Protein AF-0000000086061969 (afdb_homodimer)

Sequence (226 aa):
MDDIDAPEVGIDTRVTENRTVIDVTGTRDVAVIVRSDDGERIYLPPESFDEPLDDSPYASPYTSPYSGEEPRDGDGTPYRGAVETTRGVIETADGFRIRHPEPVAQIDVYRENMDDIDAPEVGIDTRVTENRTVIDVTGTRDVAVIVRSDDGERIYLPPESFDEPLDDSPYASPYTSPYSGEEPRDGDGTPYRGAVETTRGVIETADGFRIRHPEPVAQIDVYREN

InterPro domains:
  IPR055932 Protein of unknown function DUF7510 [PF24350] (9-111)

Secondary structure (DSSP, 8-state):
--------EEEEEEE-SS-EEEEEES-S-EEEEEEETTEEEEE------------------------------------------TTSEEEETTEEEEEESS--SEEEEEE--/--------EEEEEEE-SS-EEEEEES-S-EEEEEEETTEEEEE---------------------S--------------------TTSEEEETTEEEEEESS--SEEEEEE--

Radius of gyration: 27.34 Å; Cα contacts (8 Å, |Δi|>4): 390; chains: 2; bounding box: 48×105×60 Å

Foldseek 3Di:
DPPPPPQDWDWDWDFDAFKIKIDIFSDQQKKKWFQDPVGIAIDGGDPPCPVPPPPPVPPPPPPPPPPDDDDDDPPPVPCVPQCCPPRQWGADPGYIMGMGGHGTPDMDMDGDD/DPPPPPQDWDWDWDFDAWKIKIDIFSDQQKKKWFQDPVGIAIDGGDPPCPVPPPPPVPPPCPPDPDPDDDPPDPPPPPCVPQCCPPRQWGADPGYIMGMGGHGTDDMDMDGDD

pLDDT: mean 70.36, std 26.45, range [26.16, 97.06]

Structure (mmCIF, N/CA/C/O backbone):
data_AF-0000000086061969-model_v1
#
loop_
_entity.id
_entity.type
_entity.pdbx_description
1 polymer 'Uncharacterized protein'
#
loop_
_atom_site.group_PDB
_atom_site.id
_atom_site.type_symbol
_atom_site.label_atom_id
_atom_site.label_alt_id
_atom_site.label_comp_id
_atom_site.label_asym_id
_atom_site.label_entity_id
_atom_site.label_seq_id
_atom_site.pdbx_PDB_ins_code
_atom_site.Cartn_x
_atom_site.Cartn_y
_atom_site.Cartn_z
_atom_site.occupancy
_atom_site.B_iso_or_equiv
_atom_site.auth_seq_id
_atom_site.auth_comp_id
_atom_site.auth_asym_id
_atom_site.auth_atom_id
_atom_site.pdbx_PDB_model_num
ATOM 1 N N . MET A 1 1 ? -10.656 -8.289 28.188 1 26.16 1 MET A N 1
ATOM 2 C CA . MET A 1 1 ? -11.359 -8.094 26.922 1 26.16 1 MET A CA 1
ATOM 3 C C . MET A 1 1 ? -10.422 -8.32 25.75 1 26.16 1 MET A C 1
ATOM 5 O O . MET A 1 1 ? -9.383 -7.664 25.641 1 26.16 1 MET A O 1
ATOM 9 N N 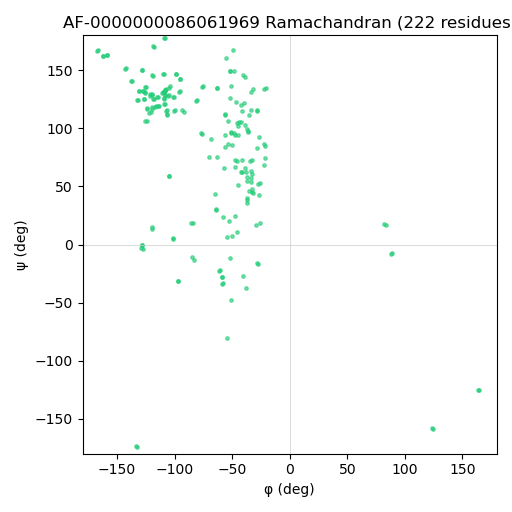. ASP A 1 2 ? -10.109 -9.477 25.359 1 34.44 2 ASP A N 1
ATOM 10 C CA . ASP A 1 2 ? -9.289 -10.055 24.297 1 34.44 2 ASP A CA 1
ATOM 11 C C . ASP A 1 2 ? -9.508 -9.312 22.969 1 34.44 2 ASP A C 1
ATOM 13 O O . ASP A 1 2 ? -10.625 -9.266 22.453 1 34.44 2 ASP A O 1
ATOM 17 N N . ASP A 1 3 ? -9.219 -8.07 22.828 1 39.09 3 ASP A N 1
ATOM 18 C CA . ASP A 1 3 ? -9.594 -7.164 21.75 1 39.09 3 ASP A CA 1
ATOM 19 C C . ASP A 1 3 ? -9.648 -7.898 20.406 1 39.09 3 ASP A C 1
ATOM 21 O O . ASP A 1 3 ? -8.625 -8.375 19.906 1 39.09 3 ASP A O 1
ATOM 25 N N . ILE A 1 4 ? -10.594 -8.758 20.078 1 42.56 4 ILE A N 1
ATOM 26 C CA . ILE A 1 4 ? -11.023 -9.422 18.859 1 42.56 4 ILE A CA 1
ATOM 27 C C . ILE A 1 4 ? -10.547 -8.617 17.641 1 42.56 4 ILE A C 1
ATOM 29 O O . ILE A 1 4 ? -11 -7.5 17.406 1 42.56 4 ILE A O 1
ATOM 33 N N . ASP A 1 5 ? -9.32 -8.562 17.375 1 49.44 5 ASP A N 1
ATOM 34 C CA . ASP A 1 5 ? -8.539 -7.898 16.328 1 49.44 5 ASP A CA 1
ATOM 35 C C . ASP A 1 5 ? -9.266 -7.941 14.984 1 49.44 5 ASP A C 1
ATOM 37 O O . ASP A 1 5 ? -9.539 -9.016 14.453 1 49.44 5 ASP A O 1
ATOM 41 N N . ALA A 1 6 ? -10.344 -7.359 14.945 1 55.94 6 ALA A N 1
ATOM 42 C CA . ALA A 1 6 ? -11.07 -7.293 13.68 1 55.94 6 ALA A CA 1
ATOM 43 C C . ALA A 1 6 ? -10.133 -7.539 12.5 1 55.94 6 ALA A C 1
ATOM 45 O O . ALA A 1 6 ? -8.938 -7.27 12.578 1 55.94 6 ALA A O 1
ATOM 46 N N . PRO A 1 7 ? -10.742 -8.438 11.617 1 63.06 7 PRO A N 1
ATOM 47 C CA . PRO A 1 7 ? -9.922 -8.805 10.461 1 63.06 7 PRO A CA 1
ATOM 48 C C . PRO A 1 7 ? -9.266 -7.602 9.797 1 63.06 7 PRO A C 1
ATOM 50 O O . PRO A 1 7 ? -9.93 -6.59 9.547 1 63.06 7 PRO A O 1
ATOM 53 N N . GLU A 1 8 ? -8.008 -7.488 10.047 1 89.31 8 GLU A N 1
ATOM 54 C CA . GLU A 1 8 ? -7.195 -6.41 9.492 1 89.31 8 GLU A CA 1
ATOM 55 C C . GLU A 1 8 ? -6.527 -6.84 8.188 1 89.31 8 GLU A C 1
ATOM 57 O O . GLU A 1 8 ? -6.117 -7.992 8.047 1 89.31 8 GLU A O 1
ATOM 62 N N . VAL A 1 9 ? -6.922 -6.176 7.172 1 93.69 9 VAL A N 1
ATOM 63 C CA . VAL A 1 9 ? -6.195 -6.375 5.922 1 93.69 9 VAL A CA 1
ATOM 64 C C . VAL A 1 9 ? -4.918 -5.539 5.926 1 93.69 9 VAL A C 1
ATOM 66 O O . VAL A 1 9 ? -4.945 -4.355 6.262 1 93.69 9 VAL A O 1
ATOM 69 N N . GLY A 1 10 ? -3.836 -6.18 5.734 1 95.69 10 GLY A N 1
ATOM 70 C CA . GLY A 1 10 ? -2.549 -5.508 5.633 1 95.69 10 GLY A CA 1
ATOM 71 C C . GLY A 1 10 ? -1.988 -5.508 4.223 1 95.69 10 GLY A C 1
ATOM 72 O O . GLY A 1 10 ? -2.055 -6.52 3.521 1 95.69 10 GLY A O 1
ATOM 73 N N . ILE A 1 11 ? -1.519 -4.398 3.703 1 96.69 11 ILE A N 1
ATOM 74 C CA . ILE A 1 11 ? -0.802 -4.266 2.439 1 96.69 11 ILE A CA 1
ATOM 75 C C . ILE A 1 11 ? 0.545 -3.588 2.678 1 96.69 11 ILE A C 1
ATOM 77 O O . ILE A 1 11 ? 0.603 -2.385 2.945 1 96.69 11 ILE A O 1
ATOM 81 N N . ASP A 1 12 ? 1.65 -4.328 2.619 1 95.06 12 ASP A N 1
ATOM 82 C CA . ASP A 1 12 ? 3.008 -3.83 2.818 1 95.06 12 ASP A CA 1
ATOM 83 C C . ASP A 1 12 ? 3.768 -3.76 1.495 1 95.06 12 ASP A C 1
ATOM 85 O O . ASP A 1 12 ? 4.02 -4.789 0.863 1 95.06 12 ASP A O 1
ATOM 89 N N . THR A 1 13 ? 4.066 -2.637 1.046 1 96.88 13 THR A N 1
ATOM 90 C CA . THR A 1 13 ? 4.766 -2.424 -0.217 1 96.88 13 THR A CA 1
ATOM 91 C C . THR A 1 13 ? 6.184 -1.915 0.028 1 96.88 13 THR A C 1
ATOM 93 O O . THR A 1 13 ? 6.387 -0.986 0.812 1 96.88 13 THR A O 1
ATOM 96 N N . ARG A 1 14 ? 7.129 -2.475 -0.577 1 95.38 14 ARG A N 1
ATOM 97 C CA . ARG A 1 14 ? 8.523 -2.057 -0.554 1 95.38 14 ARG A CA 1
ATOM 98 C C . ARG A 1 14 ? 9.047 -1.807 -1.966 1 95.38 14 ARG A C 1
ATOM 100 O O . ARG A 1 14 ? 9.031 -2.709 -2.807 1 95.38 14 ARG A O 1
ATOM 107 N N . VAL A 1 15 ? 9.414 -0.568 -2.203 1 95.62 15 VAL A N 1
ATOM 108 C CA . VAL A 1 15 ? 9.961 -0.196 -3.504 1 95.62 15 VAL A CA 1
ATOM 109 C C . VAL A 1 15 ? 11.461 0.043 -3.389 1 95.62 15 VAL A C 1
ATOM 111 O O . VAL A 1 15 ? 11.898 0.922 -2.645 1 95.62 15 VAL A O 1
ATOM 114 N N . THR A 1 16 ? 12.219 -0.712 -4.012 1 93.12 16 THR A N 1
ATOM 115 C CA . THR A 1 16 ? 13.656 -0.523 -4.117 1 93.12 16 THR A CA 1
ATOM 116 C C . THR A 1 16 ? 14.047 -0.102 -5.531 1 93.12 16 THR A C 1
ATOM 118 O O . THR A 1 16 ? 13.18 0.073 -6.395 1 93.12 16 THR A O 1
ATOM 121 N N . GLU A 1 17 ? 15.297 0.133 -5.719 1 90.56 17 GLU A N 1
ATOM 122 C CA . GLU A 1 17 ? 15.805 0.586 -7.008 1 90.56 17 GLU A CA 1
ATOM 123 C C . GLU A 1 17 ? 15.531 -0.444 -8.102 1 90.56 17 GLU A C 1
ATOM 125 O O . GLU A 1 17 ? 15.312 -0.084 -9.258 1 90.56 17 GLU A O 1
ATOM 130 N N . ASN A 1 18 ? 15.367 -1.593 -7.719 1 90.75 18 ASN A N 1
ATOM 131 C CA . ASN A 1 18 ? 15.336 -2.598 -8.773 1 90.75 18 ASN A CA 1
ATOM 132 C C . ASN A 1 18 ? 14.094 -3.479 -8.68 1 90.75 18 ASN A C 1
ATOM 134 O O . ASN A 1 18 ? 13.898 -4.383 -9.492 1 90.75 18 ASN A O 1
ATOM 138 N N . ARG A 1 19 ? 13.305 -3.258 -7.648 1 93.31 19 ARG A N 1
ATOM 139 C CA . ARG A 1 19 ? 12.125 -4.109 -7.543 1 93.31 19 ARG A CA 1
ATOM 140 C C . ARG A 1 19 ? 11.094 -3.502 -6.602 1 93.31 19 ARG A C 1
ATOM 142 O O . ARG A 1 19 ? 11.406 -2.613 -5.809 1 93.31 19 ARG A O 1
ATOM 149 N N . THR A 1 20 ? 9.945 -3.994 -6.746 1 94.25 20 THR A N 1
ATOM 150 C CA . THR A 1 20 ? 8.836 -3.709 -5.84 1 94.25 20 THR A CA 1
ATOM 151 C C . THR A 1 20 ? 8.234 -5.004 -5.297 1 94.25 20 THR A C 1
ATOM 153 O O . THR A 1 20 ? 7.969 -5.938 -6.059 1 94.25 20 THR A O 1
ATOM 156 N N . VAL A 1 21 ? 8.07 -5.059 -3.986 1 96.12 21 VAL A N 1
ATOM 157 C CA . VAL A 1 21 ? 7.414 -6.195 -3.35 1 96.12 21 VAL A CA 1
ATOM 158 C C . VAL A 1 21 ? 6.172 -5.723 -2.6 1 96.12 21 VAL A C 1
ATOM 160 O O . VAL A 1 21 ? 6.23 -4.762 -1.831 1 96.12 21 VAL A O 1
ATOM 163 N N . ILE A 1 22 ? 5.051 -6.391 -2.852 1 96 22 ILE A N 1
ATOM 164 C CA . ILE A 1 22 ? 3.783 -6.082 -2.197 1 96 22 ILE A CA 1
ATOM 165 C C . ILE A 1 22 ? 3.268 -7.32 -1.465 1 96 22 ILE A C 1
ATOM 167 O O . ILE A 1 22 ? 2.963 -8.336 -2.09 1 96 22 ILE A O 1
ATOM 171 N N . ASP A 1 23 ? 3.227 -7.273 -0.155 1 95.25 23 ASP A N 1
ATOM 172 C CA . ASP A 1 23 ? 2.676 -8.344 0.667 1 95.25 23 ASP A CA 1
ATOM 173 C C . ASP A 1 23 ? 1.253 -8.016 1.116 1 95.25 23 ASP A C 1
ATOM 175 O O . ASP A 1 23 ? 1.029 -7.023 1.813 1 95.25 23 ASP A O 1
ATOM 179 N N . VAL A 1 24 ? 0.332 -8.766 0.693 1 94.56 24 VAL A N 1
ATOM 180 C CA . VAL A 1 24 ? -1.062 -8.625 1.101 1 94.56 24 VAL A CA 1
ATOM 181 C C . VAL A 1 24 ? -1.401 -9.68 2.15 1 94.56 24 VAL A C 1
ATOM 183 O O . VAL A 1 24 ? -1.163 -10.875 1.942 1 94.56 24 VAL A O 1
ATOM 186 N N . THR A 1 25 ? -1.93 -9.266 3.283 1 94.06 25 THR A N 1
ATOM 187 C CA . THR A 1 25 ? -2.295 -10.164 4.371 1 94.06 25 THR A CA 1
ATOM 188 C C . THR A 1 25 ? -3.736 -9.922 4.812 1 94.06 25 THR A C 1
ATOM 190 O O . THR A 1 25 ? -4.25 -8.812 4.688 1 94.06 25 THR A O 1
ATOM 193 N N . GLY A 1 26 ? -4.422 -10.961 5.316 1 92.31 26 GLY A N 1
ATOM 194 C CA . GLY A 1 26 ? -5.77 -10.852 5.848 1 92.31 26 GLY A CA 1
ATOM 195 C C . GLY A 1 26 ? -6.844 -11.039 4.793 1 92.31 26 GLY A C 1
ATOM 196 O O . GLY A 1 26 ? -8.039 -11.008 5.102 1 92.31 26 GLY A O 1
ATOM 197 N N . THR A 1 27 ? -6.371 -11.117 3.541 1 89.12 27 THR A N 1
ATOM 198 C CA . THR A 1 27 ? -7.277 -11.344 2.422 1 89.12 27 THR A CA 1
ATOM 199 C C . THR A 1 27 ? -6.52 -11.898 1.218 1 89.12 27 THR A C 1
ATOM 201 O O . THR A 1 27 ? -5.293 -11.781 1.143 1 89.12 27 THR A O 1
ATOM 204 N N . ARG A 1 28 ? -7.23 -12.438 0.31 1 87.75 28 ARG A N 1
ATOM 205 C CA . ARG A 1 28 ? -6.656 -12.906 -0.945 1 87.75 28 ARG A CA 1
ATOM 206 C C . ARG A 1 28 ? -7.418 -12.352 -2.143 1 87.75 28 ARG A C 1
ATOM 208 O O . ARG A 1 28 ? -7.051 -12.602 -3.291 1 87.75 28 ARG A O 1
ATOM 215 N N . ASP A 1 29 ? -8.406 -11.602 -1.804 1 87.5 29 ASP A N 1
ATOM 216 C CA . ASP A 1 29 ? -9.297 -11.109 -2.852 1 87.5 29 ASP A CA 1
ATOM 217 C C . ASP A 1 29 ? -9.039 -9.625 -3.135 1 87.5 29 ASP A C 1
ATOM 219 O O . ASP A 1 29 ? -9.93 -8.789 -2.947 1 87.5 29 ASP A O 1
ATOM 223 N N . VAL A 1 30 ? -7.816 -9.359 -3.516 1 91.19 30 VAL A N 1
ATOM 224 C CA . VAL A 1 30 ? -7.41 -8 -3.861 1 91.19 30 VAL A CA 1
ATOM 225 C C . VAL A 1 30 ? -6.68 -8.008 -5.203 1 91.19 30 VAL A C 1
ATOM 227 O O . VAL A 1 30 ? -5.84 -8.875 -5.457 1 91.19 30 VAL A O 1
ATOM 230 N N . ALA A 1 31 ? -7.098 -7.105 -6.035 1 93.94 31 ALA A N 1
ATOM 231 C CA . ALA A 1 31 ? -6.352 -6.859 -7.266 1 93.94 31 ALA A CA 1
ATOM 232 C C . ALA A 1 31 ? -5.379 -5.695 -7.098 1 93.94 31 ALA A C 1
ATOM 234 O O . ALA A 1 31 ? -5.699 -4.703 -6.441 1 93.94 31 ALA A O 1
ATOM 235 N N . VAL A 1 32 ? -4.223 -5.852 -7.711 1 95.25 32 VAL A N 1
ATOM 236 C CA . VAL A 1 32 ? -3.203 -4.812 -7.629 1 95.25 32 VAL A CA 1
ATOM 237 C C . VAL A 1 32 ? -2.75 -4.418 -9.031 1 95.25 32 VAL A C 1
ATOM 239 O O . VAL A 1 32 ? -2.406 -5.277 -9.844 1 95.25 32 VAL A O 1
ATOM 242 N N . ILE A 1 33 ? -2.82 -3.129 -9.359 1 94.94 33 ILE A N 1
ATOM 243 C CA . ILE A 1 33 ? -2.301 -2.57 -10.602 1 94.94 33 ILE A CA 1
ATOM 244 C C . ILE A 1 33 ? -1.07 -1.716 -10.312 1 94.94 33 ILE A C 1
ATOM 246 O O . ILE A 1 33 ? -1.106 -0.84 -9.438 1 94.94 33 ILE A O 1
ATOM 250 N N . VAL A 1 34 ? 0.043 -2.02 -10.984 1 95.56 34 VAL A N 1
ATOM 251 C CA . VAL A 1 34 ? 1.25 -1.22 -10.805 1 95.56 34 VAL A CA 1
ATOM 252 C C . VAL A 1 34 ? 1.657 -0.588 -12.133 1 95.56 34 VAL A C 1
ATOM 254 O O . VAL A 1 34 ? 1.465 -1.186 -13.195 1 95.56 34 VAL A O 1
ATOM 257 N N . ARG A 1 35 ? 2.186 0.607 -12.039 1 95.94 35 ARG A N 1
ATOM 258 C CA . ARG A 1 35 ? 2.779 1.295 -13.18 1 95.94 35 ARG A CA 1
ATOM 259 C C . ARG A 1 35 ? 4.266 1.559 -12.945 1 95.94 35 ARG A C 1
ATOM 261 O O . ARG A 1 35 ? 4.656 2.055 -11.891 1 95.94 35 ARG A O 1
ATOM 268 N N . SER A 1 36 ? 5.02 1.121 -13.836 1 94.19 36 SER A N 1
ATOM 269 C CA . SER A 1 36 ? 6.461 1.333 -13.836 1 94.19 36 SER A CA 1
ATOM 270 C C . SER A 1 36 ? 6.957 1.788 -15.203 1 94.19 36 SER A C 1
ATOM 272 O O . SER A 1 36 ? 6.156 2.143 -16.078 1 94.19 36 SER A O 1
ATOM 274 N N . ASP A 1 37 ? 8.266 1.892 -15.375 1 93.44 37 ASP A N 1
ATOM 275 C CA . ASP A 1 37 ? 8.852 2.326 -16.641 1 93.44 37 ASP A CA 1
ATOM 276 C C . ASP A 1 37 ? 8.445 1.395 -17.781 1 93.44 37 ASP A C 1
ATOM 278 O O . ASP A 1 37 ? 8.281 1.836 -18.922 1 93.44 37 ASP A O 1
ATOM 282 N N . ASP A 1 38 ? 8.188 0.227 -17.469 1 91.44 38 ASP A N 1
ATOM 283 C CA . ASP A 1 38 ? 7.859 -0.782 -18.484 1 91.44 38 ASP A CA 1
ATOM 284 C C . ASP A 1 38 ? 6.375 -0.732 -18.844 1 91.44 38 ASP A C 1
ATOM 286 O O . ASP A 1 38 ? 5.938 -1.415 -19.766 1 91.44 38 ASP A O 1
ATOM 290 N N . GLY A 1 39 ? 5.566 -0.02 -18.109 1 94 39 GLY A N 1
ATOM 291 C CA . GLY A 1 39 ? 4.141 0.095 -18.375 1 94 39 GLY A CA 1
ATOM 292 C C . GLY A 1 39 ? 3.281 -0.322 -17.188 1 94 39 GLY A C 1
ATOM 293 O O . GLY A 1 39 ? 3.742 -0.311 -16.047 1 94 39 GLY A O 1
ATOM 294 N N . GLU A 1 40 ? 2.062 -0.649 -17.594 1 93.88 40 GLU A N 1
ATOM 295 C CA . GLU A 1 40 ? 1.082 -1.035 -16.594 1 93.88 40 GLU A CA 1
ATOM 296 C C . GLU A 1 40 ? 1.009 -2.553 -16.438 1 93.88 40 GLU A C 1
ATOM 298 O O . GLU A 1 40 ? 0.98 -3.275 -17.438 1 93.88 40 GLU A O 1
ATOM 303 N N . ARG A 1 41 ? 1.056 -3.08 -15.219 1 94.06 41 ARG A N 1
ATOM 304 C CA . ARG A 1 41 ? 0.897 -4.504 -14.938 1 94.06 41 ARG A CA 1
ATOM 305 C C . ARG A 1 41 ? -0.212 -4.746 -13.922 1 94.06 41 ARG A C 1
ATOM 307 O O . ARG A 1 41 ? -0.322 -4.016 -12.93 1 94.06 41 ARG A O 1
ATOM 314 N N . ILE A 1 42 ? -1.058 -5.762 -14.234 1 93.69 42 ILE A N 1
ATOM 315 C CA . ILE A 1 42 ? -2.164 -6.102 -13.352 1 93.69 42 ILE A CA 1
ATOM 316 C C . ILE A 1 42 ? -1.879 -7.434 -12.656 1 93.69 42 ILE A C 1
ATOM 318 O O . ILE A 1 42 ? -1.647 -8.445 -13.32 1 93.69 42 ILE A O 1
ATOM 322 N N . TYR A 1 43 ? -1.844 -7.422 -11.367 1 93.25 43 TYR A N 1
ATOM 323 C CA . TYR A 1 43 ? -1.687 -8.633 -10.57 1 93.25 43 TYR A CA 1
ATOM 324 C C . TYR A 1 43 ? -3.006 -9.031 -9.914 1 93.25 43 TYR A C 1
ATOM 326 O O . TYR A 1 43 ? -3.619 -8.234 -9.203 1 93.25 43 TYR A O 1
ATOM 334 N N . LEU A 1 44 ? -3.422 -10.273 -10.102 1 89.62 44 LEU A N 1
ATOM 335 C CA . LEU A 1 44 ? -4.668 -10.812 -9.57 1 89.62 44 LEU A CA 1
ATOM 336 C C . LEU A 1 44 ? -4.395 -11.805 -8.445 1 89.62 44 LEU A C 1
ATOM 338 O O . LEU A 1 44 ? -3.326 -12.414 -8.398 1 89.62 44 LEU A O 1
ATOM 342 N N . PRO A 1 45 ? -5.344 -11.805 -7.477 1 85.81 45 PRO A N 1
ATOM 343 C CA . PRO A 1 45 ? -5.164 -12.797 -6.414 1 85.81 45 PRO A CA 1
ATOM 344 C C . PRO A 1 45 ? -4.969 -14.211 -6.961 1 85.81 45 PRO A C 1
ATOM 346 O O . PRO A 1 45 ? -5.398 -14.516 -8.078 1 85.81 45 PRO A O 1
ATOM 349 N N . PRO A 1 46 ? -4.254 -14.906 -6.223 1 79.94 46 PRO A N 1
ATOM 350 C CA . PRO A 1 46 ? -4.055 -16.297 -6.664 1 79.94 46 PRO A CA 1
ATOM 351 C C . PRO A 1 46 ? -5.371 -17.047 -6.855 1 79.94 46 PRO A C 1
ATOM 353 O O . PRO A 1 46 ? -6.348 -16.781 -6.148 1 79.94 46 PRO A O 1
ATOM 356 N N . GLU A 1 47 ? -5.715 -17.391 -8.047 1 65.75 47 GLU A N 1
ATOM 357 C CA . GLU A 1 47 ? -6.945 -18.125 -8.336 1 65.75 47 GLU A CA 1
ATOM 358 C C . GLU A 1 47 ? -7.172 -19.234 -7.324 1 65.75 47 GLU A C 1
ATOM 360 O O . GLU A 1 47 ? -6.219 -19.859 -6.848 1 65.75 47 GLU A O 1
ATOM 365 N N . SER A 1 48 ? -8.164 -18.922 -6.418 1 53.66 48 SER A N 1
ATOM 366 C CA . SER A 1 48 ? -8.555 -20.188 -5.793 1 53.66 48 SER A CA 1
ATOM 367 C C . SER A 1 48 ? -8.773 -21.266 -6.84 1 53.66 48 SER A C 1
ATOM 369 O O . SER A 1 48 ? -9.609 -21.125 -7.73 1 53.66 48 SER A O 1
ATOM 371 N N . PHE A 1 49 ? -7.898 -21.75 -7.391 1 47.44 49 PHE A N 1
ATOM 372 C CA . PHE A 1 49 ? -8.164 -22.875 -8.281 1 47.44 49 PHE A CA 1
ATOM 373 C C . PHE A 1 49 ? -9.266 -23.766 -7.715 1 47.44 49 PHE A C 1
ATOM 375 O O . PHE A 1 49 ? -9.008 -24.641 -6.891 1 47.44 49 PHE A O 1
ATOM 382 N N . ASP A 1 50 ? -10.352 -23.047 -7.113 1 45.25 50 ASP A N 1
ATOM 383 C CA . ASP A 1 50 ? -11.359 -24.094 -6.934 1 45.25 50 ASP A CA 1
ATOM 384 C C . ASP A 1 50 ? -11.648 -24.812 -8.25 1 45.25 50 ASP A C 1
ATOM 386 O O . ASP A 1 50 ? -12.711 -24.641 -8.844 1 45.25 50 ASP A O 1
ATOM 390 N N . GLU A 1 51 ? -10.961 -24.547 -9.227 1 43.06 51 GLU A N 1
ATOM 391 C CA . GLU A 1 51 ? -11.492 -25.391 -10.297 1 43.06 51 GLU A CA 1
ATOM 392 C C . GLU A 1 51 ? -11.68 -26.828 -9.836 1 43.06 51 GLU A C 1
ATOM 394 O O . GLU A 1 51 ? -10.734 -27.453 -9.344 1 43.06 51 GLU A O 1
ATOM 399 N N . PRO A 1 52 ? -12.883 -27.125 -9.398 1 39.84 52 PRO A N 1
ATOM 400 C CA . PRO A 1 52 ? -13.102 -28.578 -9.367 1 39.84 52 PRO A CA 1
ATOM 401 C C . PRO A 1 52 ? -12.445 -29.297 -10.547 1 39.84 52 PRO A C 1
ATOM 403 O O . PRO A 1 52 ? -12.266 -28.703 -11.617 1 39.84 52 PRO A O 1
ATOM 406 N N . LEU A 1 53 ? -11.328 -29.859 -10.336 1 39.56 53 LEU A N 1
ATOM 407 C CA . LEU A 1 53 ? -10.984 -30.875 -11.336 1 39.56 53 LEU A CA 1
ATOM 408 C C . LEU A 1 53 ? -12.25 -31.484 -11.938 1 39.56 53 LEU A C 1
ATOM 410 O O . LEU A 1 53 ? -13 -32.188 -11.25 1 39.56 53 LEU A O 1
ATOM 414 N N . ASP A 1 54 ? -13.109 -30.688 -12.391 1 36.47 54 ASP A N 1
ATOM 415 C CA . ASP A 1 54 ? -14.094 -31.5 -13.125 1 36.47 54 ASP A CA 1
ATOM 416 C C . ASP A 1 54 ? -13.453 -32.781 -13.68 1 36.47 54 ASP A C 1
ATOM 418 O O . ASP A 1 54 ? -12.328 -32.719 -14.195 1 36.47 54 ASP A O 1
ATOM 422 N N . ASP A 1 55 ? -13.945 -33.875 -13.133 1 37.25 55 ASP A N 1
ATOM 423 C CA . ASP A 1 55 ? -13.906 -35.25 -13.648 1 37.25 55 ASP A CA 1
ATOM 424 C C . ASP A 1 55 ? -14.062 -35.281 -15.172 1 37.25 55 ASP A C 1
ATOM 426 O O . ASP A 1 55 ? -15.164 -35.062 -15.688 1 37.25 55 ASP A O 1
ATOM 430 N N . SER A 1 56 ? -13.531 -34.438 -15.844 1 37.72 56 SER A N 1
ATOM 431 C CA . SER A 1 56 ? -13.734 -34.938 -17.203 1 37.72 56 SER A CA 1
ATOM 432 C C . SER A 1 56 ? -13.633 -36.438 -17.266 1 37.72 56 SER A C 1
ATOM 434 O O . SER A 1 56 ? -12.641 -37.031 -16.828 1 37.72 56 SER A O 1
ATOM 436 N N . PRO A 1 57 ? -14.797 -37.094 -17.25 1 38 57 PRO A N 1
ATOM 437 C CA . PRO A 1 57 ? -15.078 -38.531 -17.516 1 38 57 PRO A CA 1
ATOM 438 C C . PRO A 1 57 ? -14.219 -39.094 -18.641 1 38 57 PRO A C 1
ATOM 440 O O . PRO A 1 57 ? -14.219 -40.312 -18.875 1 38 57 PRO A O 1
ATOM 443 N N . TYR A 1 58 ? -13.961 -38.25 -19.734 1 37.62 58 TYR A N 1
ATOM 444 C CA . TYR A 1 58 ? -13.617 -38.969 -20.969 1 37.62 58 TYR A CA 1
ATOM 445 C C . TYR A 1 58 ? -12.289 -39.719 -20.812 1 37.62 58 TYR A C 1
ATOM 447 O O . TYR A 1 58 ? -11.219 -39.094 -20.953 1 37.62 58 TYR A O 1
ATOM 455 N N . ALA A 1 59 ? -12.039 -40.438 -19.641 1 34.62 59 ALA A N 1
ATOM 456 C CA . ALA A 1 59 ? -11.102 -41.531 -19.594 1 34.62 59 ALA A CA 1
ATOM 457 C C . ALA A 1 59 ? -11.281 -42.469 -20.797 1 34.62 59 ALA A C 1
ATOM 459 O O . ALA A 1 59 ? -12.219 -43.25 -20.844 1 34.62 59 ALA A O 1
ATOM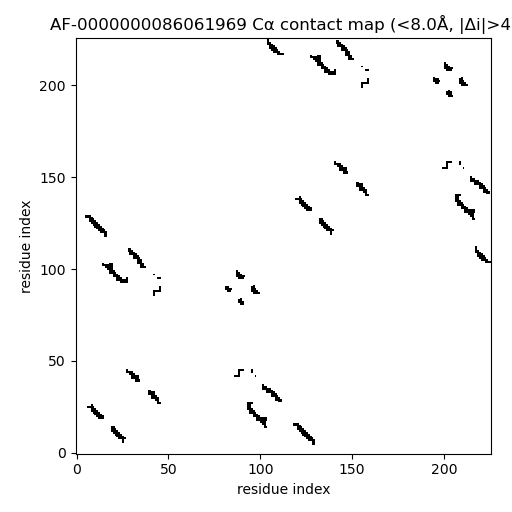 460 N N . SER A 1 60 ? -11.305 -42 -22.016 1 37.66 60 SER A N 1
ATOM 461 C CA . SER A 1 60 ? -11.367 -43.094 -22.984 1 37.66 60 SER A CA 1
ATOM 462 C C . SER A 1 60 ? -10.344 -44.188 -22.656 1 37.66 60 SER A C 1
ATOM 464 O O . SER A 1 60 ? -9.203 -43.875 -22.297 1 37.66 60 SER A O 1
ATOM 466 N N . PRO A 1 61 ? -10.773 -45.5 -22.453 1 36.5 61 PRO A N 1
ATOM 467 C CA . PRO A 1 61 ? -10.141 -46.781 -22.188 1 36.5 61 PRO A CA 1
ATOM 468 C C . PRO A 1 61 ? -9.031 -47.125 -23.188 1 36.5 61 PRO A C 1
ATOM 470 O O . PRO A 1 61 ? -8.539 -48.25 -23.219 1 36.5 61 PRO A O 1
ATOM 473 N N . TYR A 1 62 ? -8.875 -46.406 -24.297 1 36 62 TYR A N 1
ATOM 474 C CA . TYR A 1 62 ? -8.062 -47.188 -25.234 1 36 62 TYR A C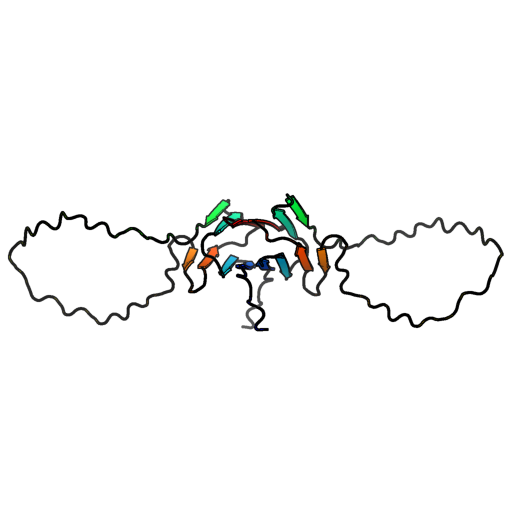A 1
ATOM 475 C C . TYR A 1 62 ? -6.668 -47.438 -24.672 1 36 62 TYR A C 1
ATOM 477 O O . TYR A 1 62 ? -5.891 -46.5 -24.484 1 36 62 TYR A O 1
ATOM 485 N N . THR A 1 63 ? -6.578 -48.438 -23.625 1 34.75 63 THR A N 1
ATOM 486 C CA . THR A 1 63 ? -5.461 -49.219 -23.078 1 34.75 63 THR A CA 1
ATOM 487 C C . THR A 1 63 ? -4.496 -49.625 -24.188 1 34.75 63 THR A C 1
ATOM 489 O O . THR A 1 63 ? -4.805 -50.5 -25 1 34.75 63 THR A O 1
ATOM 492 N N . SER A 1 64 ? -3.975 -48.656 -25 1 32.47 64 SER A N 1
ATOM 493 C CA . SER A 1 64 ? -2.947 -49.281 -25.828 1 32.47 64 SER A CA 1
ATOM 494 C C . SER A 1 64 ? -1.951 -50.062 -24.969 1 32.47 64 SER A C 1
ATOM 496 O O . SER A 1 64 ? -1.699 -49.719 -23.812 1 32.47 64 SER A O 1
ATOM 498 N N . PRO A 1 65 ? -1.515 -51.344 -25.359 1 34.56 65 PRO A N 1
ATOM 499 C CA . PRO A 1 65 ? -0.734 -52.438 -24.781 1 34.56 65 PRO A CA 1
ATOM 500 C C . PRO A 1 65 ? 0.602 -52 -24.203 1 34.56 65 PRO A C 1
ATOM 502 O O . PRO A 1 65 ? 1.224 -52.719 -23.422 1 34.56 65 PRO A O 1
ATOM 505 N N . TYR A 1 66 ? 1.372 -51.188 -24.984 1 34.28 66 TYR A N 1
ATOM 506 C CA . TYR A 1 66 ? 2.811 -51.375 -24.828 1 34.28 66 TYR A CA 1
ATOM 507 C C . TYR A 1 66 ? 3.273 -50.906 -23.453 1 34.28 66 TYR A C 1
ATOM 509 O O . TYR A 1 66 ? 3.006 -49.781 -23.031 1 34.28 66 TYR A O 1
ATOM 517 N N . SER A 1 67 ? 3.305 -51.812 -22.406 1 32.31 67 SER A N 1
ATOM 518 C CA . SER A 1 67 ? 3.691 -51.938 -21 1 32.31 67 SER A CA 1
ATOM 519 C C . SER A 1 67 ? 5.074 -51.344 -20.75 1 32.31 67 SER A C 1
ATOM 521 O O . SER A 1 67 ? 5.883 -51.938 -20.031 1 32.31 67 SER A O 1
ATOM 523 N N . GLY A 1 68 ? 5.672 -50.625 -21.656 1 30.48 68 GLY A N 1
ATOM 524 C CA . GLY A 1 68 ? 7.086 -50.562 -21.328 1 30.48 68 GLY A CA 1
ATOM 525 C C . GLY A 1 68 ? 7.352 -50.031 -19.922 1 30.48 68 GLY A C 1
ATOM 526 O O . GLY A 1 68 ? 6.453 -49.469 -19.281 1 30.48 68 GLY A O 1
ATOM 527 N N . GLU A 1 69 ? 8.617 -50.344 -19.391 1 34.72 69 GLU A N 1
ATOM 528 C CA . GLU A 1 69 ? 9.375 -50.25 -18.141 1 34.72 69 GLU A CA 1
ATOM 529 C C . GLU A 1 69 ? 9.336 -48.844 -17.578 1 34.72 69 GLU A C 1
ATOM 531 O O . GLU A 1 69 ? 9.672 -47.875 -18.281 1 34.72 69 GLU A O 1
ATOM 536 N N . GLU A 1 70 ? 8.422 -48.656 -16.656 1 38.53 70 GLU A N 1
ATOM 537 C CA . GLU A 1 70 ? 8.211 -47.406 -15.914 1 38.53 70 GLU A CA 1
ATOM 538 C C . GLU A 1 70 ? 9.523 -46.906 -15.305 1 38.53 70 GLU A C 1
ATOM 540 O O . GLU A 1 70 ? 10.234 -47.688 -14.648 1 38.53 70 GLU A O 1
ATOM 545 N N . PRO A 1 71 ? 10.188 -46 -15.984 1 35.44 71 PRO A N 1
ATOM 546 C CA . PRO A 1 71 ? 11.438 -45.531 -15.375 1 35.44 71 PRO A CA 1
ATOM 547 C C . PRO A 1 71 ? 11.32 -45.344 -13.867 1 35.44 71 PRO A C 1
ATOM 549 O O . PRO A 1 71 ? 10.219 -45.25 -13.336 1 35.44 71 PRO A O 1
ATOM 552 N N . ARG A 1 72 ? 12.422 -45.625 -13.164 1 32.53 72 ARG A N 1
ATOM 553 C CA . ARG A 1 72 ? 12.977 -45.594 -11.812 1 32.53 72 ARG A CA 1
ATOM 554 C C . ARG A 1 72 ? 12.523 -44.344 -11.07 1 32.53 72 ARG A C 1
ATOM 556 O O . ARG A 1 72 ? 12.156 -43.344 -11.703 1 32.53 72 ARG A O 1
ATOM 563 N N . ASP A 1 73 ? 12.273 -44.469 -9.695 1 35.5 73 ASP A N 1
ATOM 564 C CA . ASP A 1 73 ? 11.859 -43.812 -8.453 1 35.5 73 ASP A CA 1
ATOM 565 C C . ASP A 1 73 ? 12.578 -42.5 -8.25 1 35.5 73 ASP A C 1
ATOM 567 O O . ASP A 1 73 ? 13.523 -42.406 -7.457 1 35.5 73 ASP A O 1
ATOM 571 N N . GLY A 1 74 ? 13.062 -41.812 -9.117 1 30.86 74 GLY A N 1
ATOM 572 C CA . GLY A 1 74 ? 13.883 -40.719 -8.625 1 30.86 74 GLY A CA 1
ATOM 573 C C . GLY A 1 74 ? 13.164 -39.844 -7.617 1 30.86 74 GLY A C 1
ATOM 574 O O . GLY A 1 74 ? 11.961 -39.625 -7.73 1 30.86 74 GLY A O 1
ATOM 575 N N . ASP A 1 75 ? 13.484 -39.906 -6.262 1 36.84 75 ASP A N 1
ATOM 576 C CA . ASP A 1 75 ? 13.273 -39.094 -5.059 1 36.84 75 ASP A CA 1
ATOM 577 C C . ASP A 1 75 ? 13.094 -37.625 -5.406 1 36.84 75 ASP A C 1
ATOM 579 O O . ASP A 1 75 ? 14.055 -36.844 -5.363 1 36.84 75 ASP A O 1
ATOM 583 N N . GLY A 1 76 ? 12.828 -37.312 -6.422 1 35.69 76 GLY A N 1
ATOM 584 C CA . GLY A 1 76 ? 12.938 -35.906 -6.734 1 35.69 76 GLY A CA 1
ATOM 585 C C . GLY A 1 76 ? 12.125 -35.031 -5.805 1 35.69 76 GLY A C 1
ATOM 586 O O . GLY A 1 76 ? 10.945 -35.281 -5.551 1 35.69 76 GLY A O 1
ATOM 587 N N . THR A 1 77 ? 12.766 -34.719 -4.609 1 38.66 77 THR A N 1
ATOM 588 C CA . THR A 1 77 ? 12.305 -33.75 -3.604 1 38.66 77 THR A CA 1
ATOM 589 C C . THR A 1 77 ? 11.484 -32.656 -4.25 1 38.66 77 THR A C 1
ATOM 591 O O . THR A 1 77 ? 11.945 -31.984 -5.184 1 38.66 77 THR A O 1
ATOM 594 N N . PRO A 1 78 ? 10.273 -32.812 -4.496 1 37.47 78 PRO A N 1
ATOM 595 C CA . PRO A 1 78 ? 9.508 -31.734 -5.105 1 37.47 78 PRO A CA 1
ATOM 596 C C . PRO A 1 78 ? 9.773 -30.391 -4.453 1 37.47 78 PRO A C 1
ATOM 598 O O . PRO A 1 78 ? 9.641 -30.25 -3.232 1 37.47 78 PRO A O 1
ATOM 601 N N . TYR A 1 79 ? 10.922 -29.75 -4.621 1 36.56 79 TYR A N 1
ATOM 602 C CA . TYR A 1 79 ? 11.125 -28.359 -4.219 1 36.56 79 TYR A CA 1
ATOM 603 C C . TYR A 1 79 ? 9.836 -27.562 -4.367 1 36.56 79 TYR A C 1
ATOM 605 O O . TYR A 1 79 ? 9.461 -27.188 -5.48 1 36.56 79 TYR A O 1
ATOM 613 N N . ARG A 1 80 ? 8.734 -28.016 -3.902 1 35.03 80 ARG A N 1
ATOM 614 C CA . ARG A 1 80 ? 7.52 -27.203 -3.852 1 35.03 80 ARG A CA 1
ATOM 615 C C . ARG A 1 80 ? 7.848 -25.734 -3.633 1 35.03 80 ARG A C 1
ATOM 617 O O . ARG A 1 80 ? 8.047 -25.297 -2.496 1 35.03 80 ARG A O 1
ATOM 624 N N . GLY A 1 81 ? 8.75 -25.219 -4.262 1 36.09 81 GLY A N 1
ATOM 625 C CA . GLY A 1 81 ? 9.109 -23.812 -4.203 1 36.09 81 GLY A CA 1
ATOM 626 C C . GLY A 1 81 ? 7.906 -22.891 -4.141 1 36.09 81 GLY A C 1
ATOM 627 O O . GLY A 1 81 ? 6.797 -23.281 -4.512 1 36.09 81 GLY A O 1
ATOM 628 N N . ALA A 1 82 ? 7.738 -22.047 -3.131 1 40.28 82 ALA A N 1
ATOM 629 C CA . ALA A 1 82 ? 6.77 -20.969 -3.205 1 40.28 82 ALA A CA 1
ATOM 630 C C . ALA A 1 82 ? 6.445 -20.625 -4.656 1 40.28 82 ALA A C 1
ATOM 632 O O . ALA A 1 82 ? 7.348 -20.406 -5.469 1 40.28 82 ALA A O 1
ATOM 633 N N . VAL A 1 83 ? 5.535 -21.219 -5.359 1 39.62 83 VAL A N 1
ATOM 634 C CA . VAL A 1 83 ? 5.086 -20.969 -6.727 1 39.62 83 VAL A CA 1
ATOM 635 C C . VAL A 1 83 ? 5.172 -19.484 -7.047 1 39.62 83 VAL A C 1
ATOM 637 O O . VAL A 1 83 ? 4.41 -18.672 -6.5 1 39.62 83 VAL A O 1
ATOM 640 N N . GLU A 1 84 ? 6.191 -18.781 -6.918 1 45.75 84 GLU A N 1
ATOM 641 C CA . GLU A 1 84 ? 6.32 -17.547 -7.699 1 45.75 84 GLU A CA 1
ATOM 642 C C . GLU A 1 84 ? 5.641 -17.688 -9.062 1 45.75 84 GLU A C 1
ATOM 644 O O . GLU A 1 84 ? 6.105 -18.438 -9.914 1 45.75 84 GLU A O 1
ATOM 649 N N . THR A 1 85 ? 4.293 -17.953 -9.133 1 49.09 85 THR A N 1
ATOM 650 C CA . THR A 1 85 ? 3.625 -18.016 -10.43 1 49.09 85 THR A CA 1
ATOM 651 C C . THR A 1 85 ? 4.293 -17.062 -11.422 1 49.09 85 THR A C 1
ATOM 653 O O . THR A 1 85 ? 4.98 -16.125 -11.023 1 49.09 85 THR A O 1
ATOM 656 N N . THR A 1 86 ? 4.582 -17.469 -12.656 1 57.59 86 THR A N 1
ATOM 657 C CA . THR A 1 86 ? 5.051 -16.688 -13.805 1 57.59 86 THR A CA 1
ATOM 658 C C . THR A 1 86 ? 4.578 -15.242 -13.703 1 57.59 86 THR A C 1
ATOM 660 O O . THR A 1 86 ? 5.262 -14.328 -14.172 1 57.59 86 THR A O 1
ATOM 663 N N . ARG A 1 87 ? 3.561 -14.93 -12.836 1 76.12 87 ARG A N 1
ATOM 664 C CA . ARG A 1 87 ? 3.021 -13.578 -12.883 1 76.12 87 ARG A CA 1
ATOM 665 C C . ARG A 1 87 ? 3.578 -12.727 -11.734 1 76.12 87 ARG A C 1
ATOM 667 O O . ARG A 1 87 ? 3.42 -11.508 -11.727 1 76.12 87 ARG A O 1
ATOM 674 N N . GLY A 1 88 ? 4.535 -13.281 -10.914 1 88.81 88 GLY A N 1
ATOM 675 C CA . GLY A 1 88 ? 5.129 -12.547 -9.812 1 88.81 88 GLY A CA 1
ATOM 676 C C . GLY A 1 88 ? 4.273 -12.555 -8.555 1 88.81 88 GLY A C 1
ATOM 677 O O . GLY A 1 88 ? 4.402 -11.672 -7.707 1 88.81 88 GLY A O 1
ATOM 678 N N . VAL A 1 89 ? 3.246 -13.555 -8.469 1 91.5 89 VAL A N 1
ATOM 679 C CA . VAL A 1 89 ? 2.359 -13.656 -7.32 1 91.5 89 VAL A CA 1
ATOM 680 C C . VAL A 1 89 ? 2.592 -14.984 -6.602 1 91.5 89 VAL A C 1
ATOM 682 O O . VAL A 1 89 ? 2.559 -16.047 -7.227 1 91.5 89 VAL A O 1
ATOM 685 N N . ILE A 1 90 ? 2.838 -14.938 -5.297 1 90.44 90 ILE A N 1
ATOM 686 C CA . ILE A 1 90 ? 3.059 -16.109 -4.469 1 90.44 90 ILE A CA 1
ATOM 687 C C . ILE A 1 90 ? 2.033 -16.156 -3.34 1 90.44 90 ILE A C 1
ATOM 689 O O . ILE A 1 90 ? 1.887 -15.188 -2.592 1 90.44 90 ILE A O 1
ATOM 693 N N . GLU A 1 91 ? 1.379 -17.266 -3.215 1 89.81 91 GLU A N 1
ATOM 694 C CA . GLU A 1 91 ? 0.403 -17.406 -2.139 1 89.81 91 GLU A CA 1
ATOM 695 C C . GLU A 1 91 ? 1.093 -17.609 -0.792 1 89.81 91 GLU A C 1
ATOM 697 O O . GLU A 1 91 ? 2.094 -18.328 -0.7 1 89.81 91 GLU A O 1
ATOM 702 N N . THR A 1 92 ? 0.585 -16.922 0.18 1 90.75 92 THR A N 1
ATOM 703 C CA . THR A 1 92 ? 1.049 -17.125 1.548 1 90.75 92 THR A CA 1
ATOM 704 C C . THR A 1 92 ? -0.088 -17.609 2.438 1 90.75 92 THR A C 1
ATOM 706 O O . THR A 1 92 ? -1.239 -17.688 2 1 90.75 92 THR A O 1
ATOM 709 N N . ALA A 1 93 ? 0.222 -18.016 3.662 1 89.69 93 ALA A N 1
ATOM 710 C CA . ALA A 1 93 ? -0.773 -18.562 4.582 1 89.69 93 ALA A CA 1
ATOM 711 C C . ALA A 1 93 ? -1.889 -17.562 4.844 1 89.69 93 ALA A C 1
ATOM 713 O O . ALA A 1 93 ? -3.062 -17.922 4.914 1 89.69 93 ALA A O 1
ATOM 714 N N . ASP A 1 94 ? -1.621 -16.297 4.867 1 88 94 ASP A N 1
ATOM 715 C CA . ASP A 1 94 ? -2.596 -15.289 5.289 1 88 94 ASP A CA 1
ATOM 716 C C . ASP A 1 94 ? -2.879 -14.297 4.164 1 88 94 ASP A C 1
ATOM 718 O O . ASP A 1 94 ? -3.426 -13.219 4.406 1 88 94 ASP A O 1
ATOM 722 N N . GLY A 1 95 ? -2.479 -14.648 2.963 1 93.06 95 GLY A N 1
ATOM 723 C CA . GLY A 1 95 ? -2.656 -13.781 1.812 1 93.06 95 GLY A CA 1
ATOM 724 C C . GLY A 1 95 ? -1.793 -14.172 0.628 1 93.06 95 GLY A C 1
ATOM 725 O O . GLY A 1 95 ? -1.819 -15.32 0.186 1 93.06 95 GLY A O 1
ATOM 726 N N . PHE A 1 96 ? -0.997 -13.234 0.126 1 92.56 96 PHE A N 1
ATOM 727 C CA . PHE A 1 96 ? -0.108 -13.508 -0.999 1 92.56 96 PHE A CA 1
ATOM 728 C C . PHE A 1 96 ? 0.898 -12.375 -1.176 1 92.56 96 PHE A C 1
ATOM 730 O O . PHE A 1 96 ? 0.737 -11.297 -0.598 1 92.56 96 PHE A O 1
ATOM 737 N N . ARG A 1 97 ? 1.869 -12.656 -1.958 1 94.19 97 ARG A N 1
ATOM 738 C CA . ARG A 1 97 ? 2.967 -11.734 -2.219 1 94.19 97 ARG A CA 1
ATOM 739 C C . ARG A 1 97 ? 3.162 -11.523 -3.717 1 94.19 97 ARG A C 1
ATOM 741 O O . ARG A 1 97 ? 3.113 -12.477 -4.496 1 94.19 97 ARG A O 1
ATOM 748 N N . ILE A 1 98 ? 3.271 -10.258 -4.055 1 93.75 98 ILE A N 1
ATOM 749 C CA . ILE A 1 98 ? 3.543 -9.883 -5.438 1 93.75 98 ILE A CA 1
ATOM 750 C C . ILE A 1 98 ? 4.977 -9.367 -5.562 1 93.75 98 ILE A C 1
ATOM 752 O O . ILE A 1 98 ? 5.422 -8.555 -4.75 1 93.75 98 ILE A O 1
ATOM 756 N N . ARG A 1 99 ? 5.695 -9.844 -6.555 1 95 99 ARG A N 1
ATOM 757 C CA . ARG A 1 99 ? 7.023 -9.336 -6.891 1 95 99 ARG A CA 1
ATOM 758 C C . ARG A 1 99 ? 7.039 -8.727 -8.289 1 95 99 ARG A C 1
ATOM 760 O O . ARG A 1 99 ? 6.738 -9.406 -9.273 1 95 99 ARG A O 1
ATOM 767 N N . HIS A 1 100 ? 7.312 -7.5 -8.398 1 93.38 100 HIS A N 1
ATOM 768 C CA . HIS A 1 100 ? 7.457 -6.762 -9.648 1 93.38 100 HIS A CA 1
ATOM 769 C C . HIS A 1 100 ? 8.914 -6.383 -9.898 1 93.38 100 HIS A C 1
ATOM 771 O O . HIS A 1 100 ? 9.578 -5.828 -9.016 1 93.38 100 HIS A O 1
ATOM 777 N N . PRO A 1 101 ? 9.477 -6.578 -10.961 1 93.88 101 PRO A N 1
ATOM 778 C CA . PRO A 1 101 ? 10.922 -6.469 -11.195 1 93.88 101 PRO A CA 1
ATOM 779 C C . PRO A 1 101 ? 11.359 -5.043 -11.516 1 93.88 101 PRO A C 1
ATOM 781 O O . PRO A 1 101 ? 12.375 -4.84 -12.188 1 93.88 101 PRO A O 1
ATOM 784 N N . GLU A 1 102 ? 10.625 -4.027 -11.234 1 94.06 102 GLU A N 1
ATOM 785 C CA . GLU A 1 102 ? 10.945 -2.617 -11.438 1 94.06 102 GLU A CA 1
ATOM 786 C C . GLU A 1 102 ? 10.422 -1.763 -10.289 1 94.06 102 GLU A C 1
ATOM 788 O O . GLU A 1 102 ? 9.453 -2.137 -9.617 1 94.06 102 GLU A O 1
ATOM 793 N N . PRO A 1 103 ? 11.078 -0.638 -10.008 1 94 103 PRO A N 1
ATOM 794 C CA . PRO A 1 103 ? 10.445 0.333 -9.109 1 94 103 PRO A CA 1
ATOM 795 C C . PRO A 1 103 ? 9.156 0.908 -9.68 1 94 103 PRO A C 1
ATOM 797 O O . PRO A 1 103 ? 9.117 1.321 -10.844 1 94 103 PRO A O 1
ATOM 800 N N . VAL A 1 104 ? 8.18 0.953 -8.859 1 94.38 104 VAL A N 1
ATOM 801 C CA . VAL A 1 104 ? 6.879 1.393 -9.352 1 94.38 104 VAL A CA 1
ATOM 802 C C . VAL A 1 104 ? 6.668 2.865 -9.008 1 94.38 104 VAL A C 1
ATOM 804 O O . VAL A 1 104 ? 7.105 3.332 -7.957 1 94.38 104 VAL A O 1
ATOM 807 N N . ALA A 1 105 ? 5.961 3.561 -9.883 1 94.88 105 ALA A N 1
ATOM 808 C CA . ALA A 1 105 ? 5.605 4.965 -9.688 1 94.88 105 ALA A CA 1
ATOM 809 C C . ALA A 1 105 ? 4.191 5.098 -9.125 1 94.88 105 ALA A C 1
ATOM 811 O O . ALA A 1 105 ? 3.891 6.059 -8.414 1 94.88 105 ALA A O 1
ATOM 812 N N . GLN A 1 106 ? 3.35 4.18 -9.477 1 95.94 106 GLN A N 1
ATOM 813 C CA . GLN A 1 106 ? 1.954 4.188 -9.047 1 95.94 106 GLN A CA 1
ATOM 814 C C . GLN A 1 106 ? 1.491 2.789 -8.648 1 95.94 106 GLN A C 1
ATOM 816 O O . GLN A 1 106 ? 1.838 1.806 -9.305 1 95.94 106 GLN A O 1
ATOM 821 N N . ILE A 1 107 ? 0.717 2.703 -7.629 1 97.06 107 ILE A N 1
ATOM 822 C CA . ILE A 1 107 ? 0.118 1.451 -7.176 1 97.06 107 ILE A CA 1
ATOM 823 C C . ILE A 1 107 ? -1.372 1.659 -6.914 1 97.06 107 ILE A C 1
ATOM 825 O O . ILE A 1 107 ? -1.76 2.578 -6.191 1 97.06 107 ILE A O 1
ATOM 829 N N . ASP A 1 108 ? -2.242 0.876 -7.539 1 95.88 108 ASP A N 1
ATOM 830 C CA . ASP A 1 108 ? -3.682 0.861 -7.301 1 95.88 108 ASP A CA 1
ATOM 831 C C . ASP A 1 108 ? -4.125 -0.472 -6.703 1 95.88 108 ASP A C 1
ATOM 833 O O . ASP A 1 108 ? -3.902 -1.529 -7.297 1 95.88 108 ASP A O 1
ATOM 837 N N . VAL A 1 109 ? -4.668 -0.409 -5.531 1 96.5 109 VAL A N 1
ATOM 838 C CA . VAL A 1 109 ? -5.168 -1.604 -4.863 1 96.5 109 VAL A CA 1
ATOM 839 C C . VAL A 1 109 ? -6.695 -1.588 -4.848 1 96.5 109 VAL A C 1
ATOM 841 O O . VAL A 1 109 ? -7.309 -0.586 -4.473 1 96.5 109 VAL A O 1
ATOM 844 N N . TYR A 1 110 ? -7.293 -2.668 -5.281 1 94.31 110 TYR A N 1
ATOM 845 C CA . TYR A 1 110 ? -8.742 -2.818 -5.301 1 94.31 110 TYR A CA 1
ATOM 846 C C . TYR A 1 110 ? -9.18 -4 -4.441 1 94.31 110 TYR A C 1
ATOM 848 O O . TYR A 1 110 ? -8.734 -5.129 -4.66 1 94.31 110 TYR A O 1
ATOM 856 N N . ARG A 1 111 ? -9.938 -3.643 -3.463 1 90.44 111 ARG A N 1
ATOM 857 C CA . ARG A 1 111 ? -10.508 -4.688 -2.617 1 90.44 111 ARG A CA 1
ATOM 858 C C . ARG A 1 111 ? -11.984 -4.887 -2.92 1 90.44 111 ARG A C 1
ATOM 860 O O . ARG A 1 111 ? -12.703 -3.926 -3.195 1 90.44 111 ARG A O 1
ATOM 867 N N . GLU A 1 112 ? -12.352 -6.145 -3.037 1 74.88 112 GLU A N 1
ATOM 868 C CA . GLU A 1 112 ? -13.781 -6.402 -3.143 1 74.88 112 GLU A CA 1
ATOM 869 C C . GLU A 1 112 ? -14.469 -6.277 -1.784 1 74.88 112 GLU A C 1
ATOM 871 O O . GLU A 1 112 ? -14 -6.836 -0.792 1 74.88 112 GLU A O 1
ATOM 876 N N . ASN A 1 113 ? -15.047 -5.207 -1.378 1 61.22 113 ASN A N 1
ATOM 877 C CA . ASN A 1 113 ? -15.805 -5.098 -0.138 1 61.22 113 ASN A CA 1
ATOM 878 C C . ASN A 1 113 ? -16.969 -6.09 -0.104 1 61.22 113 ASN A C 1
ATOM 880 O O . ASN A 1 113 ? -17.578 -6.367 -1.136 1 61.22 113 ASN A O 1
ATOM 884 N N . MET B 1 1 ? 30.844 -5.898 2.32 1 26.75 1 MET B N 1
ATOM 885 C CA . MET B 1 1 ? 30.125 -5.055 1.369 1 26.75 1 MET B CA 1
ATOM 886 C C . MET B 1 1 ? 28.781 -4.617 1.939 1 26.75 1 MET B C 1
ATOM 888 O O . MET B 1 1 ? 27.969 -5.457 2.324 1 26.75 1 MET B O 1
ATOM 892 N N . ASP B 1 2 ? 28.703 -3.668 2.775 1 35.06 2 ASP B N 1
ATOM 893 C CA . ASP B 1 2 ? 27.625 -3.004 3.494 1 35.06 2 ASP B CA 1
ATOM 894 C C . ASP B 1 2 ? 26.406 -2.779 2.586 1 35.06 2 ASP B C 1
ATOM 896 O O . ASP B 1 2 ? 26.516 -2.102 1.561 1 35.06 2 ASP B O 1
ATOM 900 N N . ASP B 1 3 ? 25.766 -3.744 2.068 1 39.78 3 ASP B N 1
ATOM 901 C CA . ASP B 1 3 ? 24.766 -3.705 0.999 1 39.78 3 ASP B CA 1
ATOM 902 C C . ASP B 1 3 ? 23.953 -2.414 1.052 1 39.78 3 ASP B C 1
ATOM 904 O O . ASP B 1 3 ? 23.312 -2.123 2.061 1 39.78 3 ASP B O 1
ATOM 908 N N . ILE B 1 4 ? 24.438 -1.234 0.707 1 43.09 4 ILE B N 1
ATOM 909 C CA . ILE B 1 4 ? 23.906 0.106 0.487 1 43.09 4 ILE B CA 1
ATOM 910 C C . ILE B 1 4 ? 22.406 0.027 0.203 1 43.09 4 ILE B C 1
ATOM 912 O O . ILE B 1 4 ? 21.984 -0.53 -0.815 1 43.09 4 ILE B O 1
ATOM 916 N N . ASP B 1 5 ? 21.562 -0.213 1.139 1 48.88 5 ASP B N 1
ATOM 917 C CA . ASP B 1 5 ? 20.109 -0.33 1.255 1 48.88 5 ASP B CA 1
ATOM 918 C C . ASP B 1 5 ? 19.406 0.686 0.359 1 48.88 5 ASP B C 1
ATOM 920 O O . ASP B 1 5 ? 19.547 1.895 0.553 1 48.88 5 ASP B O 1
ATOM 924 N N . ALA B 1 6 ? 19.688 0.602 -0.825 1 56.09 6 ALA B N 1
ATOM 925 C CA . ALA B 1 6 ? 19.016 1.513 -1.749 1 56.09 6 ALA B CA 1
ATOM 926 C C . ALA B 1 6 ? 17.703 2.033 -1.156 1 56.09 6 ALA B C 1
ATOM 928 O O . ALA B 1 6 ? 17.078 1.364 -0.329 1 56.09 6 ALA B O 1
ATOM 929 N N . PRO B 1 7 ? 17.641 3.422 -1.364 1 63.69 7 PRO B N 1
ATOM 930 C CA . PRO B 1 7 ? 16.453 4.062 -0.775 1 63.69 7 PRO B CA 1
ATOM 931 C C . PRO B 1 7 ? 15.172 3.287 -1.038 1 63.69 7 PRO B C 1
ATOM 933 O O . PRO B 1 7 ? 14.914 2.879 -2.174 1 63.69 7 PRO B O 1
ATOM 936 N N . GLU B 1 8 ? 14.766 2.598 -0.025 1 89.19 8 GLU B N 1
ATOM 937 C CA . GLU B 1 8 ? 13.539 1.803 -0.073 1 89.19 8 GLU B CA 1
ATOM 938 C C . GLU B 1 8 ? 12.336 2.607 0.418 1 89.19 8 GLU B C 1
ATOM 940 O O . GLU B 1 8 ? 12.453 3.379 1.372 1 89.19 8 GLU B O 1
ATOM 945 N N . VAL B 1 9 ? 11.469 2.84 -0.504 1 93.62 9 VAL B N 1
ATOM 946 C CA . VAL B 1 9 ? 10.203 3.436 -0.096 1 93.62 9 VAL B CA 1
ATOM 947 C C . VAL B 1 9 ? 9.273 2.35 0.436 1 93.62 9 VAL B C 1
ATOM 949 O O . VAL B 1 9 ? 9.117 1.297 -0.188 1 93.62 9 VAL B O 1
ATOM 952 N N . GLY B 1 10 ? 8.844 2.521 1.599 1 95.56 10 GLY B N 1
ATOM 953 C CA . GLY B 1 10 ? 7.883 1.614 2.209 1 95.56 10 GLY B CA 1
ATOM 954 C C . GLY B 1 10 ? 6.492 2.211 2.338 1 95.56 10 GLY B C 1
ATOM 955 O O . GLY B 1 10 ? 6.344 3.379 2.701 1 95.56 10 GLY B O 1
ATOM 956 N N . ILE B 1 11 ? 5.438 1.518 1.987 1 96.62 11 ILE B N 1
ATOM 957 C CA . ILE B 1 11 ? 4.039 1.882 2.195 1 96.62 11 ILE B CA 1
ATOM 958 C C . ILE B 1 11 ? 3.314 0.754 2.926 1 96.62 11 ILE B C 1
ATOM 960 O O . ILE B 1 11 ? 3.045 -0.299 2.342 1 96.62 11 ILE B O 1
ATOM 964 N N . ASP B 1 12 ? 2.998 0.931 4.207 1 94.88 12 ASP B N 1
ATOM 965 C CA . ASP B 1 12 ? 2.305 -0.047 5.039 1 94.88 12 ASP B CA 1
ATOM 966 C C . ASP B 1 12 ? 0.863 0.38 5.301 1 94.88 12 ASP B C 1
ATOM 968 O O . ASP B 1 12 ? 0.621 1.395 5.961 1 94.88 12 ASP B O 1
ATOM 972 N N . THR B 1 13 ? -0.054 -0.314 4.77 1 96.88 13 THR B N 1
ATOM 973 C CA . THR B 1 13 ? -1.472 -0.005 4.922 1 96.88 13 THR B CA 1
ATOM 974 C C . THR B 1 13 ? -2.16 -1.043 5.805 1 96.88 13 THR B C 1
ATOM 976 O O . THR B 1 13 ? -1.998 -2.246 5.598 1 96.88 13 THR B O 1
ATOM 979 N N . ARG B 1 14 ? -2.906 -0.635 6.754 1 95.19 14 ARG B N 1
ATOM 980 C CA . ARG B 1 14 ? -3.729 -1.47 7.621 1 95.19 14 ARG B CA 1
ATOM 981 C C . ARG B 1 14 ? -5.191 -1.036 7.574 1 95.19 14 ARG B C 1
ATOM 983 O O . ARG B 1 14 ? -5.508 0.118 7.867 1 95.19 14 ARG B O 1
ATOM 990 N N . VAL B 1 15 ? -6 -1.962 7.113 1 95.56 15 VAL B N 1
ATOM 991 C CA . VAL B 1 15 ? -7.43 -1.687 7.039 1 95.56 15 VAL B CA 1
ATOM 992 C C . VAL B 1 15 ? -8.172 -2.48 8.117 1 95.56 15 VAL B C 1
ATOM 994 O O . VAL B 1 15 ? -8.125 -3.713 8.125 1 95.56 15 VAL B O 1
ATOM 997 N N . THR B 1 16 ? -8.742 -1.821 9.016 1 93 16 THR B N 1
ATOM 998 C CA . THR B 1 16 ? -9.609 -2.432 10.016 1 93 16 THR B CA 1
ATOM 999 C C . THR B 1 16 ? -11.07 -2.074 9.758 1 93 16 THR B C 1
ATOM 1001 O O . THR B 1 16 ? -11.383 -1.386 8.789 1 93 16 THR B O 1
ATOM 1004 N N . GLU B 1 17 ? -11.922 -2.627 10.578 1 90.5 17 GLU B N 1
ATOM 1005 C CA . GLU B 1 17 ? -13.359 -2.41 10.43 1 90.5 17 GLU B CA 1
ATOM 1006 C C . GLU B 1 17 ? -13.711 -0.93 10.555 1 90.5 17 GLU B C 1
ATOM 1008 O O . GLU B 1 17 ? -14.648 -0.452 9.914 1 90.5 17 GLU B O 1
ATOM 1013 N N . ASN B 1 18 ? -12.898 -0.237 11.156 1 90.56 18 ASN B N 1
ATOM 1014 C CA . ASN B 1 18 ? -13.344 1.117 11.461 1 90.56 18 ASN B CA 1
ATOM 1015 C C . ASN B 1 18 ? -12.32 2.16 11.016 1 90.56 18 ASN B C 1
ATOM 1017 O O . ASN B 1 18 ? -12.523 3.357 11.227 1 90.56 18 ASN B O 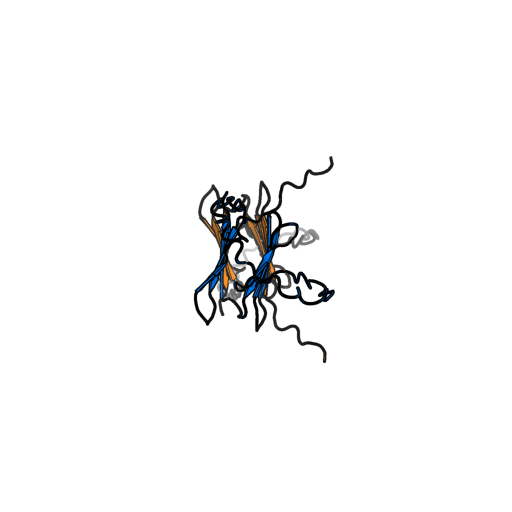1
ATOM 1021 N N . ARG B 1 19 ? -11.219 1.701 10.508 1 93.19 19 ARG B N 1
ATOM 1022 C CA . ARG B 1 19 ? -10.234 2.699 10.094 1 93.19 19 ARG B CA 1
ATOM 1023 C C . ARG B 1 19 ? -9.211 2.098 9.133 1 93.19 19 ARG B C 1
ATOM 1025 O O . ARG B 1 19 ? -9.086 0.874 9.039 1 93.19 19 ARG B O 1
ATOM 1032 N N . THR B 1 20 ? -8.586 2.959 8.484 1 94.19 20 THR B N 1
ATOM 1033 C CA . THR B 1 20 ? -7.434 2.641 7.648 1 94.19 20 THR B CA 1
ATOM 1034 C C . THR B 1 20 ? -6.23 3.5 8.031 1 94.19 20 THR B C 1
ATOM 1036 O O . THR B 1 20 ? -6.355 4.719 8.188 1 94.19 20 THR B O 1
ATOM 1039 N N . VAL B 1 21 ? -5.086 2.85 8.219 1 96 21 VAL B N 1
ATOM 1040 C CA . VAL B 1 21 ? -3.842 3.559 8.492 1 96 21 VAL B CA 1
ATOM 1041 C C . VAL B 1 21 ? -2.816 3.242 7.402 1 96 21 VAL B C 1
ATOM 1043 O O . VAL B 1 21 ? -2.596 2.074 7.07 1 96 21 VAL B O 1
ATOM 1046 N N . ILE B 1 22 ? -2.244 4.301 6.84 1 95.94 22 ILE B N 1
ATOM 1047 C CA . ILE B 1 22 ? -1.221 4.168 5.809 1 95.94 22 ILE B CA 1
ATOM 1048 C C . ILE B 1 22 ? 0.068 4.844 6.273 1 95.94 22 ILE B C 1
ATOM 1050 O O . ILE B 1 22 ? 0.101 6.059 6.473 1 95.94 22 ILE B O 1
ATOM 1054 N N . ASP B 1 23 ? 1.128 4.082 6.496 1 95.12 23 ASP B N 1
ATOM 1055 C CA . ASP B 1 23 ? 2.445 4.598 6.859 1 95.12 23 ASP B CA 1
ATOM 1056 C C . ASP B 1 23 ? 3.377 4.625 5.652 1 95.12 23 ASP B C 1
ATOM 1058 O O . ASP B 1 23 ? 3.674 3.584 5.062 1 95.12 23 ASP B O 1
ATOM 1062 N N . VAL B 1 24 ? 3.744 5.75 5.266 1 94.38 24 VAL B N 1
ATOM 1063 C CA . VAL B 1 24 ? 4.699 5.934 4.176 1 94.38 24 VAL B CA 1
ATOM 1064 C C . VAL B 1 24 ? 6.086 6.223 4.75 1 94.38 24 VAL B C 1
ATOM 1066 O O . VAL B 1 24 ? 6.246 7.117 5.578 1 94.38 24 VAL B O 1
ATOM 1069 N N . THR B 1 25 ? 7.094 5.473 4.344 1 94 25 THR B N 1
ATOM 1070 C CA . THR B 1 25 ? 8.461 5.637 4.816 1 94 25 THR B CA 1
ATOM 1071 C C . THR B 1 25 ? 9.43 5.746 3.639 1 94 25 THR B C 1
ATOM 1073 O O . THR B 1 25 ? 9.172 5.199 2.564 1 94 25 THR B O 1
ATOM 1076 N N . GLY B 1 26 ? 10.555 6.48 3.814 1 92.12 26 GLY B N 1
ATOM 1077 C CA . GLY B 1 26 ? 11.594 6.602 2.807 1 92.12 26 GLY B CA 1
ATOM 1078 C C . GLY B 1 26 ? 11.352 7.738 1.831 1 92.12 26 GLY B C 1
ATOM 1079 O O . GLY B 1 26 ? 12.164 7.973 0.934 1 92.12 26 GLY B O 1
ATOM 1080 N N . THR B 1 27 ? 10.148 8.328 1.955 1 89.19 27 THR B N 1
ATOM 1081 C CA . THR B 1 27 ? 9.797 9.469 1.12 1 89.19 27 THR B CA 1
ATOM 1082 C C . THR B 1 27 ? 8.672 10.281 1.764 1 89.19 27 THR B C 1
ATOM 1084 O O . THR B 1 27 ? 7.973 9.789 2.652 1 89.19 27 THR B O 1
ATOM 1087 N N . ARG B 1 28 ? 8.508 11.461 1.306 1 87.81 28 ARG B N 1
ATOM 1088 C CA . ARG B 1 28 ? 7.406 12.305 1.749 1 87.81 28 ARG B CA 1
ATOM 1089 C C . ARG B 1 28 ? 6.633 12.867 0.561 1 87.81 28 ARG B C 1
ATOM 1091 O O . ARG B 1 28 ? 5.633 13.562 0.737 1 87.81 28 ARG B O 1
ATOM 1098 N N . ASP B 1 29 ? 7.133 12.484 -0.569 1 87.69 29 ASP B N 1
ATOM 1099 C CA . ASP B 1 29 ? 6.559 13.055 -1.784 1 87.69 29 ASP B CA 1
ATOM 1100 C C . ASP B 1 29 ? 5.664 12.047 -2.496 1 87.69 29 ASP B C 1
ATOM 1102 O O . ASP B 1 29 ? 5.938 11.664 -3.637 1 87.69 29 ASP B O 1
ATOM 1106 N N . VAL B 1 30 ? 4.656 11.609 -1.773 1 91.31 30 VAL B N 1
ATOM 1107 C CA . VAL B 1 30 ? 3.682 10.664 -2.311 1 91.31 30 VAL B CA 1
ATOM 1108 C C . VAL B 1 30 ? 2.268 11.164 -2.033 1 91.31 30 VAL B C 1
ATOM 1110 O O . VAL B 1 30 ? 1.977 11.641 -0.935 1 91.31 30 VAL B O 1
ATOM 1113 N N . ALA B 1 31 ? 1.482 11.133 -3.059 1 94.06 31 ALA B N 1
ATOM 1114 C CA . ALA B 1 31 ? 0.053 11.375 -2.887 1 94.06 31 ALA B CA 1
ATOM 1115 C C . ALA B 1 31 ? -0.716 10.07 -2.74 1 94.06 31 ALA B C 1
ATOM 1117 O O . ALA B 1 31 ? -0.407 9.078 -3.412 1 94.06 31 ALA B O 1
ATOM 1118 N N . VAL B 1 32 ? -1.713 10.109 -1.875 1 95.31 32 VAL B N 1
ATOM 1119 C CA . VAL B 1 32 ? -2.529 8.922 -1.641 1 95.31 32 VAL B CA 1
ATOM 1120 C C . VAL B 1 32 ? -4.008 9.266 -1.827 1 95.31 32 VAL B C 1
ATOM 1122 O O . VAL B 1 32 ? -4.5 10.242 -1.254 1 95.31 32 VAL B O 1
ATOM 1125 N N . ILE B 1 33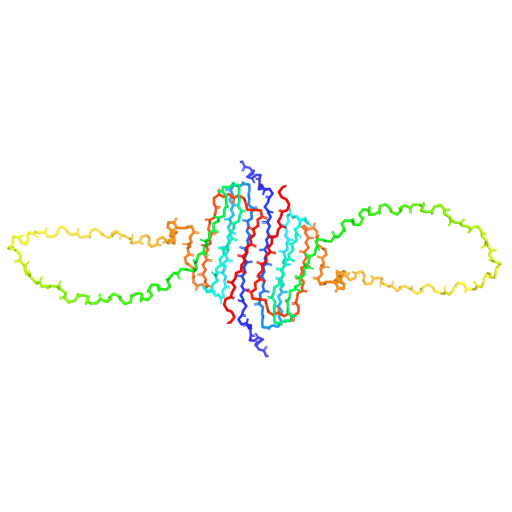 ? -4.695 8.531 -2.689 1 95 33 ILE B N 1
ATOM 1126 C CA . ILE B 1 33 ? -6.141 8.633 -2.883 1 95 33 ILE B CA 1
ATOM 1127 C C . ILE B 1 33 ? -6.824 7.387 -2.33 1 95 33 ILE B C 1
ATOM 1129 O O . ILE B 1 33 ? -6.445 6.262 -2.666 1 95 33 ILE B O 1
ATOM 1133 N N . VAL B 1 34 ? -7.809 7.582 -1.435 1 95.62 34 VAL B N 1
ATOM 1134 C CA . VAL B 1 34 ? -8.555 6.445 -0.897 1 95.62 34 VAL B CA 1
ATOM 1135 C C . VAL B 1 34 ? -10.031 6.59 -1.238 1 95.62 34 VAL B C 1
ATOM 1137 O O . VAL B 1 34 ? -10.562 7.703 -1.291 1 95.62 34 VAL B O 1
ATOM 1140 N N . ARG B 1 35 ? -10.648 5.469 -1.469 1 96 35 ARG B N 1
ATOM 1141 C CA . ARG B 1 35 ? -12.094 5.395 -1.648 1 96 35 ARG B CA 1
ATOM 1142 C C . ARG B 1 35 ? -12.734 4.523 -0.573 1 96 35 ARG B C 1
ATOM 1144 O O . ARG B 1 35 ? -12.273 3.41 -0.311 1 96 35 ARG B O 1
ATOM 1151 N N . SER B 1 36 ? -13.641 5.07 0.071 1 94.06 36 SER B N 1
ATOM 1152 C CA . SER B 1 36 ? -14.43 4.383 1.091 1 94.06 36 SER B CA 1
ATOM 1153 C C . SER B 1 36 ? -15.922 4.645 0.908 1 94.06 36 SER B C 1
ATOM 1155 O O . SER B 1 36 ? -16.344 5.168 -0.123 1 94.06 36 SER B O 1
ATOM 1157 N N . ASP B 1 37 ? -16.75 4.176 1.85 1 93.5 37 ASP B N 1
ATOM 1158 C CA . ASP B 1 37 ? -18.203 4.363 1.778 1 93.5 37 ASP B CA 1
ATOM 1159 C C . ASP B 1 37 ? -18.562 5.844 1.739 1 93.5 37 ASP B C 1
ATOM 1161 O O . ASP B 1 37 ? -19.547 6.234 1.104 1 93.5 37 ASP B O 1
ATOM 1165 N N . ASP B 1 38 ? -17.766 6.621 2.279 1 91.38 38 ASP B N 1
ATOM 1166 C CA . ASP B 1 38 ? -18.016 8.055 2.369 1 91.38 38 ASP B CA 1
ATOM 1167 C C . ASP B 1 38 ? -17.609 8.773 1.089 1 91.38 38 ASP B C 1
ATOM 1169 O O . ASP B 1 38 ? -17.875 9.961 0.921 1 91.38 38 ASP B O 1
ATOM 1173 N N . GLY B 1 39 ? -16.875 8.148 0.204 1 94 39 GLY B N 1
ATOM 1174 C CA . GLY B 1 39 ? -16.422 8.734 -1.044 1 94 39 GLY B CA 1
ATOM 1175 C C . GLY B 1 39 ? -14.906 8.688 -1.217 1 94 39 GLY B C 1
ATOM 1176 O O . GLY B 1 39 ? -14.234 7.871 -0.587 1 94 39 GLY B O 1
ATOM 1177 N N . GLU B 1 40 ? -14.516 9.594 -2.096 1 94 40 GLU B N 1
ATOM 1178 C CA . GLU B 1 40 ? -13.094 9.664 -2.42 1 94 40 GLU B CA 1
ATOM 1179 C C . GLU B 1 40 ? -12.383 10.727 -1.579 1 94 40 GLU B C 1
ATOM 1181 O O . GLU B 1 40 ? -12.898 11.836 -1.414 1 94 40 GLU B O 1
ATOM 1186 N N . ARG B 1 41 ? -11.242 10.398 -0.973 1 94.19 41 ARG B N 1
ATOM 1187 C CA . ARG B 1 41 ? -10.422 11.344 -0.223 1 94.19 41 ARG B CA 1
ATOM 1188 C C . ARG B 1 41 ? -8.984 11.344 -0.731 1 94.19 41 ARG B C 1
ATOM 1190 O O . ARG B 1 41 ? -8.422 10.289 -1.028 1 94.19 41 ARG B O 1
ATOM 1197 N N . ILE B 1 42 ? -8.445 12.594 -0.883 1 93.81 42 ILE B N 1
ATOM 1198 C CA . ILE B 1 42 ? -7.074 12.742 -1.365 1 93.81 42 ILE B CA 1
ATOM 1199 C C . ILE B 1 42 ? -6.176 13.219 -0.225 1 93.81 42 ILE B C 1
ATOM 1201 O O . ILE B 1 42 ? -6.438 14.25 0.393 1 93.81 42 ILE B O 1
ATOM 1205 N N . TYR B 1 43 ? -5.184 12.461 0.084 1 93.31 43 TYR B N 1
ATOM 1206 C CA . TYR B 1 43 ? -4.18 12.836 1.076 1 93.31 43 TYR B CA 1
ATOM 1207 C C . TYR B 1 43 ? -2.875 13.25 0.406 1 93.31 43 TYR B C 1
ATOM 1209 O O . TYR B 1 43 ? -2.309 12.484 -0.382 1 93.31 43 TYR B O 1
ATOM 1217 N N . LEU B 1 44 ? -2.348 14.422 0.761 1 89.88 44 LEU B N 1
ATOM 1218 C CA . LEU B 1 44 ? -1.118 14.969 0.201 1 89.88 44 LEU B CA 1
ATOM 1219 C C . LEU B 1 44 ? 0.002 14.953 1.235 1 89.88 44 LEU B C 1
ATOM 1221 O O . LEU B 1 44 ? -0.259 14.977 2.439 1 89.88 44 LEU B O 1
ATOM 1225 N N . PRO B 1 45 ? 1.242 14.75 0.698 1 86.31 45 PRO B N 1
ATOM 1226 C CA . PRO B 1 45 ? 2.357 14.812 1.646 1 86.31 45 PRO B CA 1
ATOM 1227 C C . PRO B 1 45 ? 2.346 16.078 2.492 1 86.31 45 PRO B C 1
ATOM 1229 O O . PRO B 1 45 ? 1.774 17.094 2.082 1 86.31 45 PRO B O 1
ATOM 1232 N N . PRO B 1 46 ? 2.828 15.906 3.623 1 80.25 46 PRO B N 1
ATOM 1233 C CA . PRO B 1 46 ? 2.881 17.094 4.484 1 80.25 46 PRO B CA 1
ATOM 1234 C C . PRO B 1 46 ? 3.65 18.25 3.85 1 80.25 46 PRO B C 1
ATOM 1236 O O . PRO B 1 46 ? 4.598 18.016 3.094 1 80.25 46 PRO B O 1
ATOM 1239 N N . GLU B 1 47 ? 2.998 19.297 3.506 1 65.56 47 GLU B N 1
ATOM 1240 C CA . GLU B 1 47 ? 3.65 20.469 2.908 1 65.56 47 GLU B CA 1
ATOM 1241 C C . GLU B 1 47 ? 4.945 20.812 3.643 1 65.56 47 GLU B C 1
ATOM 1243 O O . GLU B 1 47 ? 5.039 20.625 4.859 1 65.56 47 GLU B O 1
ATOM 1248 N N . SER B 1 48 ? 6.055 20.438 2.904 1 53.34 48 SER B N 1
ATOM 1249 C CA . SER B 1 48 ? 7.164 21.188 3.486 1 53.34 48 SER B CA 1
ATOM 1250 C C . SER B 1 48 ? 6.801 22.656 3.672 1 53.34 48 SER B C 1
ATOM 1252 O O . SER B 1 48 ? 6.523 23.359 2.697 1 53.34 48 SER B O 1
ATOM 1254 N N . PHE B 1 49 ? 5.98 22.984 4.43 1 46.16 49 PHE B N 1
ATOM 1255 C CA . PHE B 1 49 ? 5.812 24.422 4.641 1 46.16 49 PHE B CA 1
ATOM 1256 C C . PHE B 1 49 ? 7.152 25.141 4.559 1 46.16 49 PHE B C 1
ATOM 1258 O O . PHE B 1 49 ? 7.922 25.141 5.52 1 46.16 49 PHE B O 1
ATOM 1265 N N . ASP B 1 50 ? 7.949 24.734 3.441 1 44.47 50 ASP B N 1
ATOM 1266 C CA . ASP B 1 50 ? 8.961 25.797 3.371 1 44.47 50 ASP B CA 1
ATOM 1267 C C . ASP B 1 50 ? 8.312 27.172 3.393 1 44.47 50 ASP B C 1
ATOM 1269 O O . ASP B 1 50 ? 8.273 27.875 2.373 1 44.47 50 ASP B O 1
ATOM 1273 N N . GLU B 1 51 ? 7.09 27.281 3.605 1 42.94 51 GLU B N 1
ATOM 1274 C CA . GLU B 1 51 ? 6.797 28.719 3.547 1 42.94 51 GLU B CA 1
ATOM 1275 C C . GLU B 1 51 ? 7.836 29.531 4.316 1 42.94 51 GLU B C 1
ATOM 1277 O O . GLU B 1 51 ? 8.086 29.266 5.496 1 42.94 51 GLU B O 1
ATOM 1282 N N . PRO B 1 52 ? 8.812 30 3.613 1 39.84 52 PRO B N 1
ATOM 1283 C CA . PRO B 1 52 ? 9.5 31.109 4.293 1 39.84 52 PRO B CA 1
ATOM 1284 C C . PRO B 1 52 ? 8.547 32 5.074 1 39.84 52 PRO B C 1
ATOM 1286 O O . PRO B 1 52 ? 7.375 32.125 4.707 1 39.84 52 PRO B O 1
ATOM 1289 N N . LEU B 1 53 ? 8.391 31.812 6.316 1 40.81 53 LEU B N 1
ATOM 1290 C CA . LEU B 1 53 ? 7.863 32.969 7.031 1 40.81 53 LEU B CA 1
ATOM 1291 C C . LEU B 1 53 ? 8.219 34.25 6.309 1 40.81 53 LEU B C 1
ATOM 1293 O O . LEU B 1 53 ? 9.391 34.625 6.254 1 40.81 53 LEU B O 1
ATOM 1297 N N . ASP B 1 54 ? 7.93 34.344 5.086 1 36.59 54 ASP B N 1
ATOM 1298 C CA . ASP B 1 54 ? 8.125 35.719 4.641 1 36.59 54 ASP B CA 1
ATOM 1299 C C . ASP B 1 54 ? 7.93 36.719 5.793 1 36.59 54 ASP B C 1
ATOM 1301 O O . ASP B 1 54 ? 7.004 36.562 6.594 1 36.59 54 ASP B O 1
ATOM 1305 N N . ASP B 1 55 ? 9.016 37.406 6.113 1 37.44 55 ASP B N 1
ATOM 1306 C CA . ASP B 1 55 ? 9.219 38.656 6.828 1 37.44 55 ASP B CA 1
ATOM 1307 C C . ASP B 1 55 ? 8.117 39.656 6.488 1 37.44 55 ASP B C 1
ATOM 1309 O O . ASP B 1 55 ? 8.148 40.281 5.422 1 37.44 55 ASP B O 1
ATOM 1313 N N . SER B 1 56 ? 6.98 39.344 6.289 1 38.06 56 SER B N 1
ATOM 1314 C CA . SER B 1 56 ? 6.258 40.594 6.16 1 38.06 56 SER B CA 1
ATOM 1315 C C . SER B 1 56 ? 6.777 41.625 7.148 1 38.06 56 SER B C 1
ATOM 1317 O O . SER B 1 56 ? 6.883 41.344 8.344 1 38.06 56 SER B O 1
ATOM 1319 N N . PRO B 1 57 ? 7.605 42.594 6.641 1 38.72 57 PRO B N 1
ATOM 1320 C CA . PRO B 1 57 ? 8.133 43.812 7.219 1 38.72 57 PRO B CA 1
ATOM 1321 C C . PRO B 1 57 ? 7.094 44.562 8.062 1 38.72 57 PRO B C 1
ATOM 1323 O O . PRO B 1 57 ? 7.391 45.625 8.617 1 38.72 57 PRO B O 1
ATOM 1326 N N . TYR B 1 58 ? 5.754 44.375 7.727 1 39.66 58 TYR B N 1
ATOM 1327 C CA . TYR B 1 58 ? 4.898 45.406 8.273 1 39.66 58 TYR B CA 1
ATOM 1328 C C . TYR B 1 58 ? 4.906 45.375 9.797 1 39.66 58 TYR B C 1
ATOM 1330 O O . TYR B 1 58 ? 4.035 44.781 10.422 1 39.66 58 TYR B O 1
ATOM 1338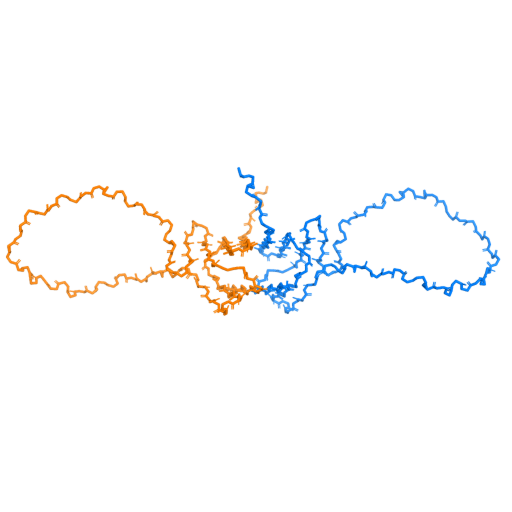 N N . ALA B 1 59 ? 6.078 44.938 10.469 1 35.53 59 ALA B N 1
ATOM 1339 C CA . ALA B 1 59 ? 6.121 45.156 11.914 1 35.53 59 ALA B CA 1
ATOM 1340 C C . ALA B 1 59 ? 5.949 46.625 12.258 1 35.53 59 ALA B C 1
ATOM 1342 O O . ALA B 1 59 ? 6.828 47.25 12.867 1 35.53 59 ALA B O 1
ATOM 1343 N N . SER B 1 60 ? 5.344 47.469 11.445 1 38.62 60 SER B N 1
ATOM 1344 C CA . SER B 1 60 ? 5.504 48.781 12.086 1 38.62 60 SER B CA 1
ATOM 1345 C C . SER B 1 60 ? 5.047 48.75 13.539 1 38.62 60 SER B C 1
ATOM 1347 O O . SER B 1 60 ? 4.039 48.125 13.867 1 38.62 60 SER B O 1
ATOM 1349 N N . PRO B 1 61 ? 5.977 49.219 14.602 1 37.19 61 PRO B N 1
ATOM 1350 C CA . PRO B 1 61 ? 5.961 49.406 16.047 1 37.19 61 PRO B CA 1
ATOM 1351 C C . PRO B 1 61 ? 4.785 50.25 16.531 1 37.19 61 PRO B C 1
ATOM 1353 O O . PRO B 1 61 ? 4.816 50.781 17.641 1 37.19 61 PRO B O 1
ATOM 1356 N N . TYR B 1 62 ? 3.664 50.469 15.852 1 37.34 62 TYR B N 1
ATOM 1357 C CA . TYR B 1 62 ? 2.855 51.375 16.656 1 37.34 62 TYR B CA 1
ATOM 1358 C C . TYR B 1 62 ? 2.602 50.781 18.047 1 37.34 62 TYR B C 1
ATOM 1360 O O . TYR B 1 62 ? 1.849 49.812 18.188 1 37.34 62 TYR B O 1
ATOM 1368 N N . THR B 1 63 ? 3.816 50.594 19 1 34.38 63 THR B N 1
ATOM 1369 C CA . THR B 1 63 ? 3.896 50.375 20.438 1 34.38 63 THR B CA 1
ATOM 1370 C C . THR B 1 63 ? 2.896 51.25 21.172 1 34.38 63 THR B C 1
ATOM 1372 O O . THR B 1 63 ? 3.041 52.469 21.203 1 34.38 63 THR B O 1
ATOM 1375 N N . SER B 1 64 ? 1.617 50.969 21.109 1 33.41 64 SER B N 1
ATOM 1376 C CA . SER B 1 64 ? 0.767 51.562 22.125 1 33.41 64 SER B CA 1
ATOM 1377 C C . SER B 1 64 ? 1.345 51.375 23.516 1 33.41 64 SER B C 1
ATOM 1379 O O . SER B 1 64 ? 2.105 50.438 23.75 1 33.41 64 SER B O 1
ATOM 1381 N N . PRO B 1 65 ? 1.173 52.281 24.594 1 36.06 65 PRO B N 1
ATOM 1382 C CA . PRO B 1 65 ? 1.751 52.562 25.906 1 36.06 65 PRO B CA 1
ATOM 1383 C C . PRO B 1 65 ? 1.755 51.312 26.828 1 36.06 65 PRO B C 1
ATOM 1385 O O . PRO B 1 65 ? 2.748 51.062 27.516 1 36.06 65 PRO B O 1
ATOM 1388 N N . TYR B 1 66 ? 0.583 50.969 27.484 1 36.94 66 TYR B N 1
ATOM 1389 C CA . TYR B 1 66 ? 0.429 50.438 28.844 1 36.94 66 TYR B CA 1
ATOM 1390 C C . TYR B 1 66 ? 0.944 49 28.938 1 36.94 66 TYR B C 1
ATOM 1392 O O . TYR B 1 66 ? 0.357 48.094 28.344 1 36.94 66 TYR B O 1
ATOM 1400 N N . SER B 1 67 ? 2.266 48.656 28.969 1 34.72 67 SER B N 1
ATOM 1401 C CA . SER B 1 67 ? 3.148 47.5 28.875 1 34.72 67 SER B CA 1
ATOM 1402 C C . SER B 1 67 ? 2.934 46.531 30.031 1 34.72 67 SER B C 1
ATOM 1404 O O . SER B 1 67 ? 3.652 46.594 31.031 1 34.72 67 SER B O 1
ATOM 1406 N N . GLY B 1 68 ? 1.763 46.438 30.594 1 31.36 68 GLY B N 1
ATOM 1407 C CA . GLY B 1 68 ? 1.65 45.75 31.859 1 31.36 68 GLY B CA 1
ATOM 1408 C C . GLY B 1 68 ? 2.336 44.375 31.859 1 31.36 68 GLY B C 1
ATOM 1409 O O . GLY B 1 68 ? 2.738 43.906 30.797 1 31.36 68 GLY B O 1
ATOM 1410 N N . GLU B 1 69 ? 2.502 43.75 33.219 1 35.62 69 GLU B N 1
ATOM 1411 C CA . GLU B 1 69 ? 3.18 42.562 33.781 1 35.62 69 GLU B CA 1
ATOM 1412 C C . GLU B 1 69 ? 2.846 41.312 32.969 1 35.62 69 GLU B C 1
ATOM 1414 O O . GLU B 1 69 ? 1.672 41 32.781 1 35.62 69 GLU B O 1
ATOM 1419 N N . GLU B 1 70 ? 3.666 41.031 32.125 1 37.91 70 GLU B N 1
ATOM 1420 C CA . GLU B 1 70 ? 3.527 39.875 31.219 1 37.91 70 GLU B CA 1
ATOM 1421 C C . GLU B 1 70 ? 3.355 38.594 32 1 37.91 70 GLU B C 1
ATOM 1423 O O . GLU B 1 70 ? 4.133 38.281 32.906 1 37.91 70 GLU B O 1
ATOM 1428 N N . PRO B 1 71 ? 2.172 38.156 32.25 1 37.38 71 PRO B N 1
ATOM 1429 C CA . PRO B 1 71 ? 2.062 36.906 33 1 37.38 71 PRO B CA 1
ATOM 1430 C C . PRO B 1 71 ? 3.09 35.875 32.531 1 37.38 71 PRO B C 1
ATOM 1432 O O . PRO B 1 71 ? 3.576 35.906 31.406 1 37.38 71 PRO B O 1
ATOM 1435 N N . ARG B 1 72 ? 4.059 35.5 33.406 1 32.81 72 ARG B N 1
ATOM 1436 C CA . ARG B 1 72 ? 4.996 34.406 33.25 1 32.81 72 ARG B CA 1
ATOM 1437 C C . ARG B 1 72 ? 4.348 33.219 32.531 1 32.81 72 ARG B C 1
ATOM 1439 O O . ARG B 1 72 ? 3.197 32.875 32.781 1 32.81 72 ARG B O 1
ATOM 1446 N N . ASP B 1 73 ? 4.84 33.062 31.391 1 33.34 73 ASP B N 1
ATOM 1447 C CA . ASP B 1 73 ? 4.594 32.031 30.375 1 33.34 73 ASP B CA 1
ATOM 1448 C C . ASP B 1 73 ? 4.691 30.625 30.984 1 33.34 73 ASP B C 1
ATOM 1450 O O . ASP B 1 73 ? 5.711 30.281 31.594 1 33.34 73 ASP B O 1
ATOM 1454 N N . GLY B 1 74 ? 3.738 30.109 31.516 1 30.45 74 GLY B N 1
ATOM 1455 C CA . GLY B 1 74 ? 3.578 28.703 31.906 1 30.45 74 GLY B CA 1
ATOM 1456 C C . GLY B 1 74 ? 4.281 27.75 30.953 1 30.45 74 GLY B C 1
ATOM 1457 O O . GLY B 1 74 ? 4.445 28.031 29.766 1 30.45 74 GLY B O 1
ATOM 1458 N N . ASP B 1 75 ? 5.363 26.953 31.438 1 36.69 75 ASP B N 1
ATOM 1459 C CA . ASP B 1 75 ? 6.133 25.797 30.969 1 36.69 75 ASP B CA 1
ATOM 1460 C C . ASP B 1 75 ? 5.297 24.906 30.062 1 36.69 75 ASP B C 1
ATOM 1462 O O . ASP B 1 75 ? 4.828 23.844 30.484 1 36.69 75 ASP B O 1
ATOM 1466 N N . GLY B 1 76 ? 4.352 25.328 29.625 1 35.75 76 GLY B N 1
ATOM 1467 C CA . GLY B 1 76 ? 3.52 24.312 29 1 35.75 76 GLY B CA 1
ATOM 1468 C C . GLY B 1 76 ? 4.262 23.484 27.953 1 35.75 76 GLY B C 1
ATOM 1469 O O . GLY B 1 76 ? 5.004 24.047 27.141 1 35.75 76 GLY B O 1
ATOM 1470 N N . THR B 1 77 ? 4.922 22.406 28.453 1 38.47 77 THR B N 1
ATOM 1471 C CA . THR B 1 77 ? 5.574 21.359 27.656 1 38.47 77 THR B CA 1
ATOM 1472 C C . THR B 1 77 ? 4.918 21.219 26.297 1 38.47 77 THR B C 1
ATOM 1474 O O . THR B 1 77 ? 3.689 21.172 26.188 1 38.47 77 THR B O 1
ATOM 1477 N N . PRO B 1 78 ? 5.379 21.891 25.297 1 37.94 78 PRO B N 1
ATOM 1478 C CA . PRO B 1 78 ? 4.867 21.703 23.938 1 37.94 78 PRO B CA 1
ATOM 1479 C C . PRO B 1 78 ? 4.57 20.234 23.609 1 37.94 78 PRO B C 1
ATOM 1481 O O . PRO B 1 78 ? 5.461 19.391 23.688 1 37.94 78 PRO B O 1
ATOM 1484 N N . TYR B 1 79 ? 3.635 19.578 24.203 1 35.81 79 TYR B N 1
ATOM 1485 C CA . TYR B 1 79 ? 3.188 18.281 23.688 1 35.81 79 TYR B CA 1
ATOM 1486 C C . TYR B 1 79 ? 3.287 18.234 22.172 1 35.81 79 TYR B C 1
ATOM 1488 O O . TYR B 1 79 ? 2.428 18.781 21.469 1 35.81 79 TYR B O 1
ATOM 1496 N N . ARG B 1 80 ? 4.359 18.672 21.562 1 35.59 80 ARG B N 1
ATOM 1497 C CA . ARG B 1 80 ? 4.617 18.453 20.156 1 35.59 80 ARG B CA 1
ATOM 1498 C C . ARG B 1 80 ? 3.93 17.188 19.656 1 35.59 80 ARG B C 1
ATOM 1500 O O . ARG B 1 80 ? 4.477 16.094 19.781 1 35.59 80 ARG B O 1
ATOM 1507 N N . GLY B 1 81 ? 2.818 16.969 20.016 1 36.38 81 GLY B N 1
ATOM 1508 C CA . GLY B 1 81 ? 2.031 15.852 19.516 1 36.38 81 GLY B CA 1
ATOM 1509 C C . GLY B 1 81 ? 2.164 15.641 18.031 1 36.38 81 GLY B C 1
ATOM 1510 O O . GLY B 1 81 ? 2.529 16.562 17.297 1 36.38 81 GLY B O 1
ATOM 1511 N N . ALA B 1 82 ? 2.623 14.5 17.547 1 41 82 ALA B N 1
ATOM 1512 C CA . ALA B 1 82 ? 2.48 14.164 16.141 1 41 82 ALA B CA 1
ATOM 1513 C C . ALA B 1 82 ? 1.346 14.953 15.492 1 41 82 ALA B C 1
ATOM 1515 O O . ALA B 1 82 ? 0.219 14.953 15.992 1 41 82 ALA B O 1
ATOM 1516 N N . VAL B 1 83 ? 1.466 16.156 15.008 1 40.72 83 VAL B N 1
ATOM 1517 C CA . VAL B 1 83 ? 0.497 17 14.32 1 40.72 83 VAL B CA 1
ATOM 1518 C C . VAL B 1 83 ? -0.432 16.125 13.477 1 40.72 83 VAL B C 1
ATOM 1520 O O . VAL B 1 83 ? -0.004 15.531 12.484 1 40.72 83 VAL B O 1
ATOM 1523 N N . GLU B 1 84 ? -1.11 15.211 13.945 1 47.06 84 GLU B N 1
ATOM 1524 C CA . GLU B 1 84 ? -2.277 14.742 13.211 1 47.06 84 GLU B CA 1
ATOM 1525 C C . GLU B 1 84 ? -2.955 15.883 12.453 1 47.06 84 GLU B C 1
ATOM 1527 O O . GLU B 1 84 ? -3.518 16.797 13.062 1 47.06 84 GLU B O 1
ATOM 1532 N N . THR B 1 85 ? -2.266 16.547 11.445 1 50.41 85 THR B N 1
ATOM 1533 C CA . THR B 1 85 ? -2.922 17.578 10.641 1 50.41 85 THR B CA 1
ATOM 1534 C C . THR B 1 85 ? -4.398 17.234 10.445 1 50.41 85 THR B C 1
ATOM 1536 O O . THR B 1 85 ? -4.801 16.078 10.555 1 50.41 85 THR B O 1
ATOM 1539 N N . THR B 1 86 ? -5.328 18.172 10.672 1 58.41 86 THR B N 1
ATOM 1540 C CA . THR B 1 86 ? -6.762 18.125 10.406 1 58.41 86 THR B CA 1
ATOM 1541 C C . THR B 1 86 ? -7.074 17.203 9.242 1 58.41 86 THR B C 1
ATOM 1543 O O . THR B 1 86 ? -8.156 16.609 9.188 1 58.41 86 THR B O 1
ATOM 1546 N N . ARG B 1 87 ? -6.066 16.812 8.414 1 76.94 87 ARG B N 1
ATOM 1547 C CA . ARG B 1 87 ? -6.41 16.031 7.223 1 76.94 87 ARG B CA 1
ATOM 1548 C C . ARG B 1 87 ? -6.121 14.555 7.426 1 76.94 87 ARG B C 1
ATOM 1550 O O . ARG B 1 87 ? -6.539 13.719 6.621 1 76.94 87 ARG B O 1
ATOM 1557 N N . GLY B 1 88 ? -5.719 14.141 8.641 1 89 88 GLY B N 1
ATOM 1558 C CA . GLY B 1 88 ? -5.426 12.75 8.93 1 89 88 GLY B CA 1
ATOM 1559 C C . GLY B 1 88 ? -4.02 12.336 8.531 1 89 88 GLY B C 1
ATOM 1560 O O . GLY B 1 88 ? -3.748 11.156 8.312 1 89 88 GLY B O 1
ATOM 1561 N N . VAL B 1 89 ? -3.115 13.438 8.297 1 91.38 89 VAL B N 1
ATOM 1562 C CA . VAL B 1 89 ? -1.734 13.18 7.902 1 91.38 89 VAL B CA 1
ATOM 1563 C C . VAL B 1 89 ? -0.787 13.648 9.008 1 91.38 89 VAL B C 1
ATOM 1565 O O . VAL B 1 89 ? -0.863 14.797 9.453 1 91.38 89 VAL B O 1
ATOM 1568 N N . ILE B 1 90 ? 0.097 12.758 9.453 1 90.5 90 ILE B N 1
ATOM 1569 C CA . ILE B 1 90 ? 1.08 13.062 10.484 1 90.5 90 ILE B CA 1
ATOM 1570 C C . ILE B 1 90 ? 2.488 12.82 9.945 1 90.5 90 ILE B C 1
ATOM 1572 O O . ILE B 1 90 ? 2.791 11.742 9.438 1 90.5 90 ILE B O 1
ATOM 1576 N N . GLU B 1 91 ? 3.309 13.789 10.125 1 89.94 91 GLU B N 1
ATOM 1577 C CA . GLU B 1 91 ? 4.691 13.648 9.68 1 89.94 91 GLU B CA 1
ATOM 1578 C C . GLU B 1 91 ? 5.492 12.766 10.625 1 89.94 91 GLU B C 1
ATOM 1580 O O . GLU B 1 91 ? 5.336 12.844 11.844 1 89.94 91 GLU B O 1
ATOM 1585 N N . THR B 1 92 ? 6.246 11.898 10.023 1 90.5 92 THR B N 1
ATOM 1586 C CA . THR B 1 92 ? 7.176 11.094 10.812 1 90.5 92 THR B CA 1
ATOM 1587 C C . THR B 1 92 ? 8.617 11.367 10.398 1 90.5 92 THR B C 1
ATOM 1589 O O . THR B 1 92 ? 8.859 12.102 9.438 1 90.5 92 THR B O 1
ATOM 1592 N N . ALA B 1 93 ? 9.562 10.875 11.133 1 89.56 93 ALA B N 1
ATOM 1593 C CA . ALA B 1 93 ? 10.977 11.117 10.867 1 89.56 93 ALA B CA 1
ATOM 1594 C C . ALA B 1 93 ? 11.367 10.648 9.469 1 89.56 93 ALA B C 1
ATOM 1596 O O . ALA B 1 93 ? 12.133 11.312 8.773 1 89.56 93 ALA B O 1
ATOM 1597 N N . ASP B 1 94 ? 10.789 9.625 8.961 1 87.69 94 ASP B N 1
ATOM 1598 C CA . ASP B 1 94 ? 11.227 9.016 7.711 1 87.69 94 ASP B CA 1
ATOM 1599 C C . ASP B 1 94 ? 10.117 9.039 6.664 1 87.69 94 ASP B C 1
ATOM 1601 O O . ASP B 1 94 ? 10.188 8.328 5.664 1 87.69 94 ASP B O 1
ATOM 1605 N N . GLY B 1 95 ? 9.094 9.812 6.926 1 92.94 95 GLY B N 1
ATOM 1606 C CA . GLY B 1 95 ? 7.953 9.914 6.031 1 92.94 95 GLY B CA 1
ATOM 1607 C C . GLY B 1 95 ? 6.738 10.555 6.676 1 92.94 95 GLY B C 1
ATOM 1608 O O . GLY B 1 95 ? 6.828 11.656 7.219 1 92.94 95 GLY B O 1
ATOM 1609 N N . PHE B 1 96 ? 5.613 9.859 6.633 1 92.38 96 PHE B N 1
ATOM 1610 C CA . PHE B 1 96 ? 4.395 10.367 7.242 1 92.38 96 PHE B CA 1
ATOM 1611 C C . PHE B 1 96 ? 3.342 9.266 7.352 1 92.38 96 PHE B C 1
ATOM 1613 O O . PHE B 1 96 ? 3.477 8.211 6.73 1 92.38 96 PHE B O 1
ATOM 1620 N N . ARG B 1 97 ? 2.348 9.562 8.109 1 94.12 97 ARG B N 1
ATOM 1621 C CA . ARG B 1 97 ? 1.266 8.625 8.391 1 94.12 97 ARG B CA 1
ATOM 1622 C C . ARG B 1 97 ? -0.093 9.25 8.094 1 94.12 97 ARG B C 1
ATOM 1624 O O . ARG B 1 97 ? -0.333 10.414 8.438 1 94.12 97 ARG B O 1
ATOM 1631 N N . ILE B 1 98 ? -0.881 8.469 7.379 1 93.81 98 ILE B N 1
ATOM 1632 C CA . ILE B 1 98 ? -2.244 8.891 7.07 1 93.81 98 ILE B CA 1
ATOM 1633 C C . ILE B 1 98 ? -3.236 8.055 7.883 1 93.81 98 ILE B C 1
ATOM 1635 O O . ILE B 1 98 ? -3.117 6.828 7.945 1 93.81 98 ILE B O 1
ATOM 1639 N N . ARG B 1 99 ? -4.18 8.703 8.5 1 94.81 99 ARG B N 1
ATOM 1640 C CA . ARG B 1 99 ? -5.285 8.039 9.188 1 94.81 99 ARG B CA 1
ATOM 1641 C C . ARG B 1 99 ? -6.617 8.383 8.531 1 94.81 99 ARG B C 1
ATOM 1643 O O . ARG B 1 99 ? -6.996 9.555 8.461 1 94.81 99 ARG B O 1
ATOM 1650 N N . HIS B 1 100 ? -7.305 7.434 8.039 1 93.44 100 HIS B N 1
ATOM 1651 C CA . HIS B 1 100 ? -8.633 7.551 7.449 1 93.44 100 HIS B CA 1
ATOM 1652 C C . HIS B 1 100 ? -9.688 6.875 8.32 1 93.44 100 HIS B C 1
ATOM 1654 O O . HIS B 1 100 ? -9.523 5.719 8.719 1 93.44 100 HIS B O 1
ATOM 1660 N N . PRO B 1 101 ? -10.734 7.43 8.648 1 93.88 101 PRO B N 1
ATOM 1661 C CA . PRO B 1 101 ? -11.672 6.953 9.664 1 93.88 101 PRO B CA 1
ATOM 1662 C C . PRO B 1 101 ? -12.664 5.926 9.117 1 93.88 101 PRO B C 1
ATOM 1664 O O . PRO B 1 101 ? -13.766 5.789 9.648 1 93.88 101 PRO B O 1
ATOM 1667 N N . GLU B 1 102 ? -12.445 5.289 8.031 1 94.06 102 GLU B N 1
ATOM 1668 C CA . GLU B 1 102 ? -13.281 4.258 7.43 1 94.06 102 GLU B CA 1
ATOM 1669 C C . GLU B 1 102 ? -12.43 3.166 6.785 1 94.06 102 GLU B C 1
ATOM 1671 O O . GLU B 1 102 ? -11.297 3.414 6.387 1 94.06 102 GLU B O 1
ATOM 1676 N N . PRO B 1 103 ? -12.961 1.935 6.73 1 93.88 103 PRO B N 1
ATOM 1677 C CA . PRO B 1 103 ? -12.305 0.943 5.875 1 93.88 103 PRO B CA 1
ATOM 1678 C C . PRO B 1 103 ? -12.328 1.325 4.398 1 93.88 103 PRO B C 1
ATOM 1680 O O . PRO B 1 103 ? -13.375 1.7 3.871 1 93.88 103 PRO B O 1
ATOM 1683 N N . VAL B 1 104 ? -11.211 1.178 3.775 1 94.25 104 VAL B N 1
ATOM 1684 C CA . VAL B 1 104 ? -11.117 1.619 2.387 1 94.25 104 VAL B CA 1
ATOM 1685 C C . VAL B 1 104 ? -11.281 0.423 1.452 1 94.25 104 VAL B C 1
ATOM 1687 O O . VAL B 1 104 ? -10.836 -0.683 1.766 1 94.25 104 VAL B O 1
ATOM 1690 N N . ALA B 1 105 ? -11.883 0.674 0.312 1 94.62 105 ALA B N 1
ATOM 1691 C CA . ALA B 1 105 ? -12.07 -0.335 -0.728 1 94.62 105 ALA B CA 1
ATOM 1692 C C . ALA B 1 105 ? -10.984 -0.237 -1.795 1 94.62 105 ALA B C 1
ATOM 1694 O O . ALA B 1 105 ? -10.641 -1.237 -2.428 1 94.62 105 ALA B O 1
ATOM 1695 N N . GLN B 1 106 ? -10.516 0.958 -2.023 1 95.81 106 GLN B N 1
ATOM 1696 C CA . GLN B 1 106 ? -9.492 1.222 -3.033 1 95.81 106 GLN B CA 1
ATOM 1697 C C . GLN B 1 106 ? -8.438 2.193 -2.508 1 95.81 106 GLN B C 1
ATOM 1699 O O . GLN B 1 106 ? -8.773 3.166 -1.826 1 95.81 106 GLN B O 1
ATOM 1704 N N . ILE B 1 107 ? -7.23 1.951 -2.83 1 97.06 107 ILE B N 1
ATOM 1705 C CA . ILE B 1 107 ? -6.117 2.832 -2.488 1 97.06 107 ILE B CA 1
ATOM 1706 C C . ILE B 1 107 ? -5.254 3.078 -3.723 1 97.06 107 ILE B C 1
ATOM 1708 O O . ILE B 1 107 ? -4.828 2.131 -4.387 1 97.06 107 ILE B O 1
ATOM 1712 N N . ASP B 1 108 ? -5.043 4.328 -4.102 1 95.94 108 ASP B N 1
ATOM 1713 C CA . ASP B 1 108 ? -4.141 4.734 -5.176 1 95.94 108 ASP B CA 1
ATOM 1714 C C . ASP B 1 108 ? -2.961 5.531 -4.633 1 95.94 108 ASP B C 1
ATOM 1716 O O . ASP B 1 108 ? -3.148 6.559 -3.975 1 95.94 108 ASP B O 1
ATOM 1720 N N . VAL B 1 109 ? -1.79 5.023 -4.832 1 96.5 109 VAL B N 1
ATOM 1721 C CA . VAL B 1 109 ? -0.573 5.703 -4.398 1 96.5 109 VAL B CA 1
ATOM 1722 C C . VAL B 1 109 ? 0.178 6.242 -5.617 1 96.5 109 VAL B C 1
ATOM 1724 O O . VAL B 1 109 ? 0.397 5.516 -6.59 1 96.5 109 VAL B O 1
ATOM 1727 N N . TYR B 1 110 ? 0.521 7.5 -5.582 1 94.5 110 TYR B N 1
ATOM 1728 C CA . TYR B 1 110 ? 1.271 8.156 -6.648 1 94.5 110 TYR B CA 1
ATOM 1729 C C . TYR B 1 110 ? 2.6 8.695 -6.129 1 94.5 110 TYR B C 1
ATOM 1731 O O . TYR B 1 110 ? 2.627 9.492 -5.191 1 94.5 110 TYR B O 1
ATOM 1739 N N . ARG B 1 111 ? 3.625 8.141 -6.688 1 90.69 111 ARG B N 1
ATOM 1740 C CA . ARG B 1 111 ? 4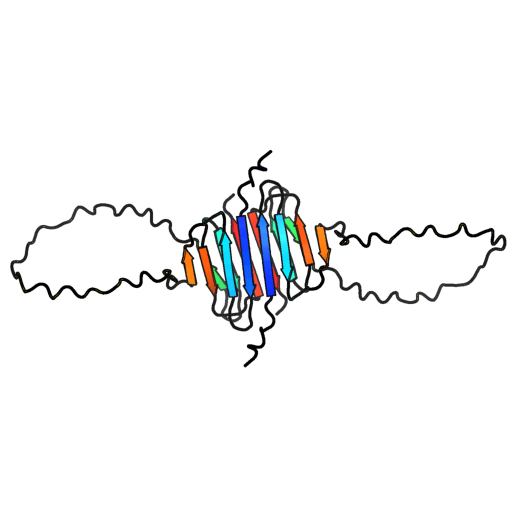.957 8.641 -6.355 1 90.69 111 ARG B CA 1
ATOM 1741 C C . ARG B 1 111 ? 5.516 9.5 -7.484 1 90.69 111 ARG B C 1
ATOM 1743 O O . ARG B 1 111 ? 5.289 9.211 -8.664 1 90.69 111 ARG B O 1
ATOM 1750 N N . GLU B 1 112 ? 6.102 10.609 -7.086 1 75.25 112 GLU B N 1
ATOM 1751 C CA . GLU B 1 112 ? 6.816 11.375 -8.102 1 75.25 112 GLU B CA 1
ATOM 1752 C C . GLU B 1 112 ? 8.164 10.742 -8.422 1 75.25 112 GLU B C 1
ATOM 1754 O O . GLU B 1 112 ? 8.93 10.391 -7.52 1 75.25 112 GLU B O 1
ATOM 1759 N N . ASN B 1 113 ? 8.367 9.938 -9.398 1 61.5 113 ASN B N 1
ATOM 1760 C CA . ASN B 1 113 ? 9.664 9.414 -9.797 1 61.5 113 ASN B CA 1
ATOM 1761 C C . ASN B 1 113 ? 10.641 10.531 -10.148 1 61.5 113 ASN B C 1
ATOM 1763 O O . ASN B 1 113 ? 10.234 11.562 -10.688 1 61.5 113 ASN B O 1
#

Nearest PDB structures (foldseek):
  6msv-assembly9_I  TM=4.787E-01  e=7.904E-01  Homo sapiens
  2i44-assembly2_B  TM=5.284E-01  e=3.818E+00  Toxoplasma gondii
  3fus-assembly1_A  TM=1.747E-01  e=2.852E+00  Simian immun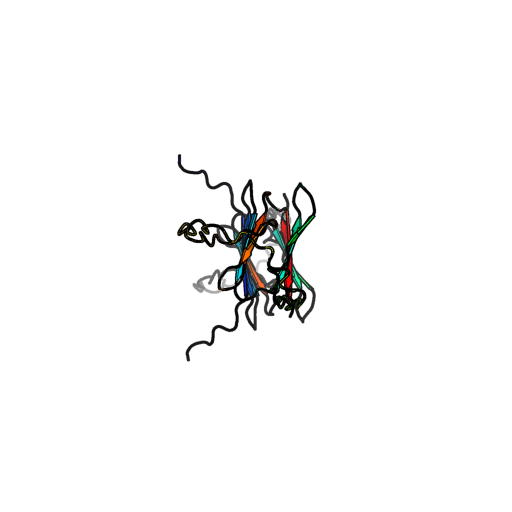odeficiency virus
  6msv-assembly9_I  TM=4.792E-01  e=9.392E-01  Homo sapiens
  2i44-assembly2_B  TM=5.282E-01  e=4.039E+00  Toxoplasma gondii

Organism: NCBI:txid261290

Solvent-accessible surface area (backbone atoms only — not comparable to full-atom values): 13281 Å² total; per-residue (Å²): 130,80,74,76,71,54,78,43,36,35,41,40,33,41,30,30,81,60,25,23,38,38,40,34,31,65,46,54,67,42,39,38,37,38,31,38,94,91,41,79,48,79,45,68,40,72,71,74,71,66,60,68,73,66,73,71,70,84,66,74,73,82,72,73,75,86,72,72,82,74,78,80,80,74,79,66,74,75,74,75,55,78,55,59,40,98,80,28,43,24,78,47,98,52,22,32,34,38,51,42,82,42,38,60,36,31,42,36,40,40,42,74,122,130,80,75,76,71,52,76,43,35,34,41,40,33,40,30,30,81,59,27,24,38,36,39,34,31,65,46,53,67,42,38,38,37,37,30,36,94,91,39,80,46,80,46,66,40,74,72,73,70,67,61,67,74,68,71,71,73,83,64,73,68,89,74,77,79,91,77,68,86,68,74,79,76,74,80,66,72,75,74,75,55,72,54,60,40,96,80,28,41,21,71,46,98,52,22,31,34,38,51,42,84,43,39,61,36,31,40,37,38,41,42,74,122